Protein AF-A0AB34HP71-F1 (afdb_monomer_lite)

Organism: Eschrichtius robustus (NCBI:txid9764)

Foldseek 3Di:
DFKWKAEQPDDLVDCPLIDTDDFPFKWDCPPVDIDTDDDDDPPDDIDTPPCPVRYPDDIDIDPDSPDDRDDDDFDKDFDADFDPAWDPDWFWDADPVRPDIDTDGDDGQFPPVQVCLLVVVAFPPDDLVVNLVCCCVPRVDDSVWSNQWQADAAPGSGRDTDTDPDDDDDCVVVCSVVCCCRNVVNVVRRGQIHGDDDDPDDPDPDDDDDDDDDPDDLQDPDDPNVVSRQVRCVVVVHDRHDDDSVVRGDDD

Sequence (252 aa):
MITTIRAPNFTPQRKENLYLKPIQRIILTMGRYVERNEDMPWRNIMGLLGIDQFPVNTGTITTSEYAHNMQKYDPVVLCRETLSEDLNVLCLSGSPKKHNGLYITVWPFPDGLAKDTEQDEVYTCQELKQQTCYLAEEHKWDAAEPRKKRCFGPHGTCPQVLTDTTKAVQYLNEIKNGMRSFQGTTKQEASVRSPAQADSRAFRRCVFDQWQILLRDPFGRTGNPSQVGAETDEQRGLAEGIPVPADLLDKL

Radius of gyration: 27.89 Å; chains: 1; bounding box: 59×43×76 Å

pLDDT: mean 71.22, std 11.16, range [33.91, 88.56]

Secondary structure (DSSP, 8-state):
-EEEEE-TT--TT--TTEEEEE--EEEEEETTEEEEES---TT---EEES-TTS-SS--EEES-TT-PPPPPPPPEEEE-----S-EEEEEEEE-TTSS-EEEEEE-PPPTTHHHHHHTTSS-TTS-HHHHHHHHHHTS---TTSGGGEEEEETTTTEEEEEE---SS-TTTTTTTTGGGHHHHHHHHHT-EEEE----SS-------------SS-TTSSSSHHHHHHHHHHHHHTPPSSPPPHHHHSPP-

InterPro domains:
  IPR009000 Translation protein, beta-barrel domain superfamily [SSF50447] (5-70)
  IPR014721 Small ribosomal subunit protein uS5 domain 2-type fold, subgroup [G3DSA:3.30.230.10] (85-189)
  IPR020568 Ribosomal protein uS5 domain 2-type superfamily [SSF54211] (77-180)

Structure (mmCIF, N/CA/C/O backbone):
data_AF-A0AB34HP71-F1
#
_entry.id   AF-A0AB34HP71-F1
#
loop_
_atom_site.group_PDB
_atom_site.id
_atom_site.type_symbol
_atom_site.label_atom_id
_atom_site.label_alt_id
_atom_site.label_comp_id
_atom_site.label_asym_id
_atom_site.label_entity_id
_atom_site.label_seq_id
_atom_site.pdbx_PDB_ins_code
_atom_site.Cartn_x
_atom_site.Cartn_y
_atom_site.Cartn_z
_atom_site.occupancy
_atom_site.B_iso_or_equiv
_atom_site.auth_seq_id
_atom_site.auth_comp_id
_atom_site.auth_asym_id
_atom_site.auth_atom_id
_atom_site.pdbx_PDB_model_num
ATOM 1 N N . MET A 1 1 ? -16.317 14.006 42.142 1.00 53.62 1 MET A N 1
ATOM 2 C CA . MET A 1 1 ? -15.841 14.606 40.876 1.00 53.62 1 MET A CA 1
ATOM 3 C C . MET A 1 1 ? -17.039 14.848 39.973 1.00 53.62 1 MET A C 1
ATOM 5 O O . MET A 1 1 ? -17.877 13.959 39.867 1.00 53.62 1 MET A O 1
ATOM 9 N N . ILE A 1 2 ? -17.168 16.045 39.393 1.00 61.69 2 ILE A N 1
ATOM 10 C CA . ILE A 1 2 ? -18.161 16.295 38.339 1.00 61.69 2 ILE A CA 1
ATOM 11 C C . ILE A 1 2 ? -17.548 15.756 37.054 1.00 61.69 2 ILE A C 1
ATOM 13 O O . ILE A 1 2 ? -16.449 16.170 36.688 1.00 61.69 2 ILE A O 1
ATOM 17 N N . THR A 1 3 ? -18.229 14.817 36.409 1.00 69.44 3 THR A N 1
ATOM 18 C CA . THR A 1 3 ? -17.706 14.174 35.210 1.00 69.44 3 THR A CA 1
ATOM 19 C C . THR A 1 3 ? -18.570 14.537 34.014 1.00 69.44 3 THR A C 1
ATOM 21 O O . THR A 1 3 ? -19.796 14.631 34.114 1.00 69.44 3 THR A O 1
ATOM 24 N N . THR A 1 4 ? -17.917 14.780 32.882 1.00 72.38 4 THR A N 1
ATOM 25 C CA . THR A 1 4 ? -18.584 15.134 31.635 1.00 72.38 4 THR A CA 1
ATOM 26 C C . THR A 1 4 ? -18.833 13.863 30.835 1.00 72.38 4 THR A C 1
ATOM 28 O O . THR A 1 4 ? -17.888 13.160 30.480 1.00 72.38 4 THR A O 1
ATOM 31 N N . ILE A 1 5 ? -20.101 13.562 30.555 1.00 75.00 5 ILE A N 1
ATOM 32 C CA . ILE A 1 5 ? -20.520 12.427 29.729 1.00 75.00 5 ILE A CA 1
ATOM 33 C C . ILE A 1 5 ? -20.862 12.969 28.340 1.00 75.00 5 ILE A C 1
ATOM 35 O O . ILE A 1 5 ? -21.748 13.817 28.201 1.00 75.00 5 ILE A O 1
ATOM 39 N N . ARG A 1 6 ? -20.147 12.496 27.316 1.00 73.19 6 ARG A N 1
ATOM 40 C CA . ARG A 1 6 ? -20.351 12.881 25.913 1.00 73.19 6 ARG A CA 1
ATOM 41 C C . ARG A 1 6 ? -20.971 11.710 25.157 1.00 73.19 6 ARG A C 1
ATOM 43 O O . ARG A 1 6 ? -20.372 10.632 25.105 1.00 73.19 6 ARG A O 1
ATOM 50 N N . ALA A 1 7 ? -22.149 11.913 24.567 1.00 68.81 7 ALA A N 1
ATOM 51 C CA . ALA A 1 7 ? -22.764 10.892 23.714 1.00 68.81 7 ALA A CA 1
ATOM 52 C C . ALA A 1 7 ? -22.025 10.777 22.357 1.00 68.81 7 ALA A C 1
ATOM 54 O O . ALA A 1 7 ? -21.255 11.676 22.003 1.00 68.81 7 ALA A O 1
ATOM 55 N N . PRO A 1 8 ? -22.247 9.704 21.572 1.00 64.50 8 PRO A N 1
ATOM 56 C CA . PRO A 1 8 ? -21.468 9.397 20.365 1.00 64.50 8 PRO A CA 1
ATOM 57 C C . PRO A 1 8 ? -21.432 10.523 19.323 1.00 64.50 8 PRO A C 1
ATOM 59 O O . PRO A 1 8 ? -20.396 10.750 18.708 1.00 64.50 8 PRO A O 1
ATOM 62 N N . ASN A 1 9 ? -22.524 11.281 19.194 1.00 68.44 9 ASN A N 1
ATOM 63 C CA . ASN A 1 9 ? -22.682 12.344 18.195 1.00 68.44 9 ASN A CA 1
ATOM 64 C C . ASN A 1 9 ? -22.315 13.743 18.729 1.00 68.44 9 ASN A C 1
ATOM 66 O O . ASN A 1 9 ? -22.775 14.751 18.197 1.00 68.44 9 ASN A O 1
ATOM 70 N N . PHE A 1 10 ? -21.540 13.836 19.814 1.00 67.81 10 PHE A N 1
ATOM 71 C CA . PHE A 1 10 ? -21.119 15.123 20.364 1.00 67.81 10 PHE A CA 1
ATOM 72 C C . PHE A 1 10 ? -20.160 15.851 19.408 1.00 67.81 10 PHE A C 1
ATOM 74 O O . PHE A 1 10 ? -19.017 15.435 19.215 1.00 67.81 10 PHE A O 1
ATOM 81 N N . THR A 1 11 ? -20.610 16.976 18.853 1.00 67.12 11 THR A N 1
ATOM 82 C CA . THR A 1 11 ? -19.758 17.933 18.136 1.00 67.12 11 THR A CA 1
ATOM 83 C C . THR A 1 11 ? -19.356 19.074 19.070 1.00 67.12 11 THR A C 1
ATOM 85 O O . THR A 1 11 ? -20.245 19.665 19.680 1.00 67.12 11 THR A O 1
ATOM 88 N N . PRO A 1 12 ? -18.073 19.475 19.142 1.00 64.94 12 PRO A N 1
ATOM 89 C CA . PRO A 1 12 ? -17.592 20.468 20.113 1.00 64.94 12 PRO A CA 1
ATOM 90 C C . PRO A 1 12 ? -18.237 21.856 19.991 1.00 64.94 12 PRO A C 1
ATOM 92 O O . PRO A 1 12 ? -18.200 22.635 20.937 1.00 64.94 12 PRO A O 1
ATOM 95 N N . GLN A 1 13 ? -18.849 22.163 18.847 1.00 64.75 13 GLN A N 1
ATOM 96 C CA . GLN A 1 13 ? -19.535 23.431 18.599 1.00 64.75 13 GLN A CA 1
ATOM 97 C C . GLN A 1 13 ? -20.963 23.473 19.169 1.00 64.75 13 GLN A C 1
ATOM 99 O O . GLN A 1 13 ? -21.509 24.556 19.365 1.00 64.75 13 GLN A O 1
ATOM 104 N N . ARG A 1 14 ? -21.580 22.315 19.455 1.00 66.06 14 ARG A N 1
ATOM 105 C CA . ARG A 1 14 ? -22.952 22.217 19.974 1.00 66.06 14 ARG A CA 1
ATOM 106 C C . ARG A 1 14 ? -22.941 21.610 21.375 1.00 66.06 14 ARG A C 1
ATOM 108 O O . ARG A 1 14 ? -22.326 20.579 21.608 1.00 66.06 14 ARG A O 1
ATOM 115 N N . LYS A 1 15 ? -23.674 22.224 22.311 1.00 66.69 15 LYS A N 1
ATOM 116 C CA . LYS A 1 15 ? -23.881 21.685 23.675 1.00 66.69 15 LYS A CA 1
ATOM 117 C C . LYS A 1 15 ? -24.896 20.533 23.723 1.00 66.69 15 LYS A C 1
ATOM 119 O O . LYS A 1 15 ? -25.189 20.009 24.794 1.00 66.69 15 LYS A O 1
ATOM 124 N N . GLU A 1 16 ? -25.448 20.158 22.576 1.00 65.75 16 GLU A N 1
ATOM 125 C CA . GLU A 1 16 ? -26.310 18.990 22.423 1.00 65.75 16 GLU A CA 1
ATOM 126 C C . GLU A 1 16 ? -25.515 17.725 22.787 1.00 65.75 16 GLU A C 1
ATOM 128 O O . GLU A 1 16 ? -24.345 17.596 22.427 1.00 65.75 16 GLU A O 1
ATOM 133 N N . ASN A 1 17 ? -26.135 16.788 23.510 1.00 68.38 17 ASN A N 1
ATOM 134 C CA . ASN A 1 17 ? -25.520 15.519 23.934 1.00 68.38 17 ASN A CA 1
ATOM 135 C C . ASN A 1 17 ? -24.349 15.625 24.939 1.00 68.38 17 ASN A C 1
ATOM 137 O O . ASN A 1 17 ? -23.550 14.689 25.063 1.00 68.38 17 ASN A O 1
ATOM 141 N N . LEU A 1 18 ? -24.258 16.745 25.666 1.00 74.75 18 LEU A N 1
ATOM 142 C CA . LEU A 1 18 ? -23.332 16.954 26.781 1.00 74.75 18 LEU A CA 1
ATOM 143 C C . LEU A 1 18 ? -24.073 16.841 28.120 1.00 74.75 18 LEU A C 1
ATOM 145 O O . LEU A 1 18 ? -24.945 17.658 28.415 1.00 74.75 18 LEU A O 1
ATOM 149 N N . TYR A 1 19 ? -23.692 15.880 28.963 1.00 76.50 19 TYR A N 1
ATOM 150 C CA . TYR A 1 19 ? -24.293 15.710 30.288 1.00 76.50 19 TYR A CA 1
ATOM 151 C C . TYR A 1 19 ? -23.257 15.909 31.393 1.00 76.50 19 TYR A C 1
ATOM 153 O O . TYR A 1 19 ? -22.262 15.190 31.478 1.00 76.50 19 TYR A O 1
ATOM 161 N N . LEU A 1 20 ? -23.513 16.885 32.265 1.00 77.88 20 LEU A N 1
ATOM 162 C CA . LEU A 1 20 ? -22.716 17.145 33.462 1.00 77.88 20 LEU A CA 1
ATOM 163 C C . LEU A 1 20 ? -23.407 16.506 34.661 1.00 77.88 20 LEU A C 1
ATOM 165 O O . LEU A 1 20 ? -24.430 17.009 35.138 1.00 77.88 20 LEU A O 1
ATOM 169 N N . LYS A 1 21 ? -22.872 15.378 35.135 1.00 79.38 21 LYS A N 1
ATOM 170 C CA . LYS A 1 21 ? -23.416 14.669 36.297 1.00 79.38 21 LYS A CA 1
ATOM 171 C C . LYS A 1 21 ? -22.305 14.066 37.159 1.00 79.38 21 LYS A C 1
ATOM 173 O O . LYS A 1 21 ? -21.306 13.580 36.628 1.00 79.38 21 LYS A O 1
ATOM 178 N N . PRO A 1 22 ? -22.460 14.085 38.494 1.00 80.44 22 PRO A N 1
ATOM 179 C CA . PRO A 1 22 ? -21.591 13.317 39.370 1.00 80.44 22 PRO A CA 1
ATOM 180 C C . PRO A 1 22 ? -21.921 11.823 39.254 1.00 80.44 22 PRO A C 1
ATOM 182 O O . PRO A 1 22 ? -23.088 11.435 39.183 1.00 80.44 22 PRO A O 1
ATOM 185 N N . ILE A 1 23 ? -20.886 10.986 39.263 1.00 81.44 23 ILE A N 1
ATOM 186 C CA . ILE A 1 23 ? -21.031 9.528 39.349 1.00 81.44 23 ILE A CA 1
ATOM 187 C C . ILE A 1 23 ? -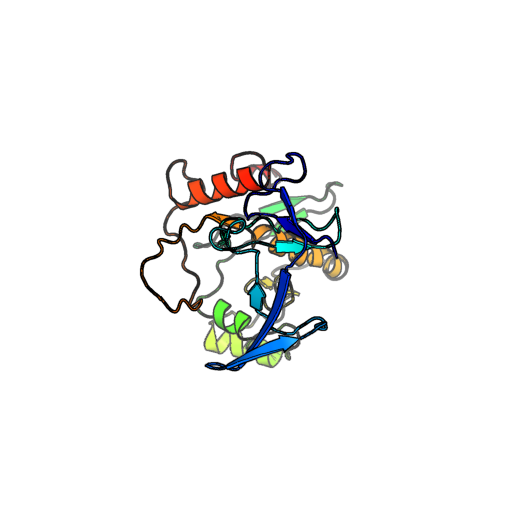21.471 9.173 40.771 1.00 81.44 23 ILE A C 1
ATOM 189 O O . ILE A 1 23 ? -20.903 9.685 41.735 1.00 81.44 23 ILE A O 1
ATOM 193 N N . GLN A 1 24 ? -22.471 8.296 40.909 1.00 83.50 24 GLN A N 1
ATOM 194 C CA . GLN A 1 24 ? -22.979 7.910 42.227 1.00 83.50 24 GLN A CA 1
ATOM 195 C C . GLN A 1 24 ? -22.030 6.942 42.936 1.00 83.50 24 GLN A C 1
ATOM 197 O O . GLN A 1 24 ? -21.690 7.159 44.097 1.00 83.50 24 GLN A O 1
ATOM 202 N N . ARG A 1 25 ? -21.632 5.855 42.258 1.00 83.06 25 ARG A N 1
ATOM 203 C CA . ARG A 1 25 ? -20.731 4.819 42.791 1.00 83.06 25 ARG A CA 1
ATOM 204 C C . ARG A 1 25 ? -19.920 4.164 41.678 1.00 83.06 25 ARG A C 1
ATOM 206 O O . ARG A 1 25 ? -20.433 3.967 40.576 1.00 83.06 25 ARG A O 1
ATOM 213 N N . ILE A 1 26 ? -18.691 3.780 42.006 1.00 84.88 26 ILE A N 1
ATOM 214 C CA . ILE A 1 26 ? -17.815 2.963 41.166 1.00 84.88 26 ILE A CA 1
ATOM 215 C C . ILE A 1 26 ? -17.891 1.522 41.685 1.00 84.88 26 ILE A C 1
ATOM 217 O O . ILE A 1 26 ? -17.850 1.289 42.896 1.00 84.88 26 ILE A O 1
ATOM 221 N N . ILE A 1 27 ? -18.065 0.558 40.780 1.00 88.56 27 ILE A N 1
ATOM 222 C CA . ILE A 1 27 ? -18.227 -0.855 41.129 1.00 88.56 27 ILE A CA 1
ATOM 223 C C . ILE A 1 27 ? -17.248 -1.747 40.367 1.00 88.56 27 ILE A C 1
ATOM 225 O O . ILE A 1 27 ? -17.091 -1.622 39.152 1.00 88.56 27 ILE A O 1
ATOM 229 N N . LEU A 1 28 ? -16.613 -2.676 41.080 1.00 87.06 28 LEU A N 1
ATOM 230 C CA . LEU A 1 28 ? -15.786 -3.724 40.489 1.00 87.06 28 LEU A CA 1
ATOM 231 C C . LEU A 1 28 ? -16.672 -4.942 40.248 1.00 87.06 28 LEU A C 1
ATOM 233 O O . LEU A 1 28 ? -17.303 -5.460 41.173 1.00 87.06 28 LEU A O 1
ATOM 237 N N . THR A 1 29 ? -16.757 -5.377 38.994 1.00 84.44 29 THR A N 1
ATOM 238 C CA . THR A 1 29 ? -17.602 -6.512 38.611 1.00 84.44 29 THR A CA 1
ATOM 239 C C . THR A 1 29 ? -16.770 -7.791 38.623 1.00 84.44 29 THR A C 1
ATOM 241 O O . THR A 1 29 ? -16.061 -8.096 37.668 1.00 84.44 29 THR A O 1
ATOM 244 N N . MET A 1 30 ? -16.869 -8.558 39.709 1.00 84.06 30 MET A N 1
ATOM 245 C CA . MET A 1 30 ? -16.216 -9.862 39.872 1.00 84.06 30 MET A CA 1
ATOM 246 C C . MET A 1 30 ? -17.194 -10.973 39.464 1.00 84.06 30 MET A C 1
ATOM 248 O O . MET A 1 30 ? -17.628 -11.804 40.268 1.00 84.06 30 MET A O 1
ATOM 252 N N . GLY A 1 31 ? -17.619 -10.943 38.198 1.00 84.00 31 GLY A N 1
ATOM 253 C CA . GLY A 1 31 ? -18.608 -11.871 37.647 1.00 84.00 31 GLY A CA 1
ATOM 254 C C . GLY A 1 31 ? -19.983 -11.724 38.307 1.00 84.00 31 GLY A C 1
ATOM 255 O O . GLY A 1 31 ? -20.731 -10.808 37.982 1.00 84.00 31 GLY A O 1
ATOM 256 N N . ARG A 1 32 ? -20.331 -12.643 39.220 1.00 83.38 32 ARG A N 1
ATOM 257 C CA . ARG A 1 32 ? -21.617 -12.626 39.950 1.00 83.38 32 ARG A CA 1
ATOM 258 C C . ARG A 1 32 ? -21.629 -11.671 41.145 1.00 83.38 32 ARG A C 1
ATOM 260 O O . ARG A 1 32 ? -22.707 -11.321 41.617 1.00 83.38 32 ARG A O 1
ATOM 267 N N . TYR A 1 33 ? -20.458 -11.274 41.641 1.00 82.12 33 TYR A N 1
ATOM 268 C CA . TYR A 1 33 ? -20.328 -10.394 42.798 1.00 82.12 33 TYR A CA 1
ATOM 269 C C . TYR A 1 33 ? -19.961 -8.979 42.360 1.00 82.12 33 TYR A C 1
ATOM 271 O O . TYR A 1 33 ? -19.186 -8.780 41.423 1.00 82.12 33 TYR A O 1
ATOM 279 N N . VAL A 1 34 ? -20.530 -7.995 43.054 1.00 84.62 34 VAL A N 1
ATOM 280 C CA . VAL A 1 34 ? -20.280 -6.575 42.808 1.00 84.62 34 VAL A CA 1
ATOM 281 C C . VAL A 1 34 ? -19.708 -5.968 44.078 1.00 84.62 34 VAL A C 1
ATOM 283 O O . VAL A 1 34 ? -20.383 -5.932 45.107 1.00 84.62 34 VAL A O 1
ATOM 286 N N . GLU A 1 35 ? -18.474 -5.486 43.996 1.00 86.31 35 GLU A N 1
ATOM 287 C CA . GLU A 1 35 ? -17.793 -4.807 45.096 1.00 86.31 35 GLU A CA 1
ATOM 288 C C . GLU A 1 35 ? -17.788 -3.296 44.853 1.00 86.31 35 GLU A C 1
ATOM 290 O O . GLU A 1 35 ? -17.687 -2.834 43.714 1.00 86.31 35 GLU A O 1
ATOM 295 N N . ARG A 1 36 ? -17.948 -2.506 45.919 1.00 83.88 36 ARG A N 1
ATOM 296 C CA . ARG A 1 36 ? -17.886 -1.042 45.838 1.00 83.88 36 ARG A CA 1
ATOM 297 C C . ARG A 1 36 ? -16.460 -0.611 46.122 1.00 83.88 36 ARG A C 1
ATOM 299 O O . ARG A 1 36 ? -15.925 -1.001 47.151 1.00 83.88 36 ARG A O 1
ATOM 306 N N . ASN A 1 37 ? -15.901 0.216 45.248 1.00 82.94 37 ASN A N 1
ATOM 307 C CA . ASN A 1 37 ? -14.588 0.807 45.465 1.00 82.94 37 ASN A CA 1
ATOM 308 C C . ASN A 1 37 ? -14.678 2.341 45.479 1.00 82.94 37 ASN A C 1
ATOM 310 O O . ASN A 1 37 ? -15.589 2.908 44.866 1.00 82.94 37 ASN A O 1
ATOM 314 N N . GLU A 1 38 ? -13.765 3.000 46.193 1.00 81.06 38 GLU A N 1
ATOM 315 C CA . GLU A 1 38 ? -13.729 4.466 46.306 1.00 81.06 38 GLU A CA 1
ATOM 316 C C . GLU A 1 38 ? -13.090 5.112 45.071 1.00 81.06 38 GLU A C 1
ATOM 318 O O . GLU A 1 38 ? -13.641 6.064 44.510 1.00 81.06 38 GLU A O 1
ATOM 323 N N . ASP A 1 39 ? -11.978 4.557 44.593 1.00 82.06 39 ASP A N 1
ATOM 324 C CA . ASP A 1 39 ? -11.214 5.063 43.461 1.00 82.06 39 ASP A CA 1
ATOM 325 C C . ASP A 1 39 ? -10.625 3.932 42.610 1.00 82.06 39 ASP A C 1
ATOM 327 O O . ASP A 1 39 ? -10.441 2.800 43.050 1.00 82.06 39 ASP A O 1
ATOM 331 N N . MET A 1 40 ? -10.372 4.227 41.334 1.00 79.12 40 MET A N 1
ATOM 332 C CA . MET A 1 40 ? -9.812 3.258 40.396 1.00 79.12 40 MET A CA 1
ATOM 333 C C . MET A 1 40 ? -8.740 3.902 39.530 1.00 79.12 40 MET A C 1
ATOM 335 O O . MET A 1 40 ? -9.020 4.906 38.867 1.00 79.12 40 MET A O 1
ATOM 339 N N . PRO A 1 41 ? -7.531 3.319 39.473 1.00 84.38 41 PRO A N 1
ATOM 340 C CA . PRO A 1 41 ? -6.499 3.796 38.574 1.00 84.38 41 PRO A CA 1
ATOM 341 C C . PRO A 1 41 ? -6.846 3.477 37.115 1.00 84.38 41 PRO A C 1
ATOM 343 O O . PRO A 1 41 ? -7.672 2.615 36.799 1.00 84.38 41 PRO A O 1
ATOM 346 N N . TRP A 1 42 ? -6.177 4.193 36.212 1.00 76.31 42 TRP A N 1
ATOM 347 C CA . TRP A 1 42 ? -6.293 4.006 34.768 1.00 76.31 42 TRP A CA 1
ATOM 348 C C . TRP A 1 42 ? -5.971 2.557 34.355 1.00 76.31 42 TRP A C 1
ATOM 350 O O . TRP A 1 42 ? -5.227 1.858 35.040 1.00 76.31 42 TRP A O 1
ATOM 360 N N . ARG A 1 43 ? -6.508 2.129 33.199 1.00 81.12 43 ARG A N 1
ATOM 361 C CA . ARG A 1 43 ? -6.332 0.791 32.580 1.00 81.12 43 ARG A CA 1
ATOM 362 C C . ARG A 1 43 ? -7.137 -0.365 33.196 1.00 81.12 43 ARG A C 1
ATOM 364 O O . ARG A 1 43 ? -7.041 -1.478 32.692 1.00 81.12 43 ARG A O 1
ATOM 371 N N . ASN A 1 44 ? -7.972 -0.116 34.200 1.00 83.00 44 ASN A N 1
ATOM 372 C CA . ASN A 1 44 ? -8.862 -1.136 34.761 1.00 83.00 44 ASN A CA 1
ATOM 373 C C . ASN A 1 44 ? -10.286 -1.043 34.187 1.00 83.00 44 ASN A C 1
ATOM 375 O O . ASN A 1 44 ? -10.773 0.045 33.879 1.00 83.00 44 ASN A O 1
ATOM 379 N N . ILE A 1 45 ? -10.956 -2.193 34.053 1.00 83.88 45 ILE A N 1
ATOM 380 C CA . ILE A 1 45 ? -12.362 -2.282 33.626 1.00 83.88 45 ILE A CA 1
ATOM 381 C C . ILE A 1 45 ? -13.249 -2.143 34.861 1.00 83.88 45 ILE A C 1
ATOM 383 O O . ILE A 1 45 ? -13.078 -2.888 35.821 1.00 83.88 45 ILE A O 1
ATOM 387 N N . MET A 1 46 ? -14.201 -1.209 34.820 1.00 85.62 46 MET A N 1
ATOM 388 C CA . MET A 1 46 ? -15.078 -0.885 35.946 1.00 85.62 46 MET A CA 1
ATOM 389 C C . MET A 1 46 ? -16.510 -0.645 35.493 1.00 85.62 46 MET A C 1
ATOM 391 O O . MET A 1 46 ? -16.745 -0.142 34.395 1.00 85.62 46 MET A O 1
ATOM 395 N N . GLY A 1 47 ? -17.460 -0.946 36.374 1.00 86.19 47 GLY A N 1
ATOM 396 C CA . GLY A 1 47 ? -18.838 -0.501 36.232 1.00 86.19 47 GLY A CA 1
ATOM 397 C C . GLY A 1 47 ? -19.055 0.835 36.941 1.00 86.19 47 GLY A C 1
ATOM 398 O O . GLY A 1 47 ? -18.454 1.123 37.979 1.00 86.19 47 GLY A O 1
ATOM 399 N N . LEU A 1 48 ? -19.945 1.654 36.391 1.00 85.88 48 LEU A N 1
ATOM 400 C CA . LEU A 1 48 ? -20.345 2.933 36.969 1.00 85.88 48 LEU A CA 1
ATOM 401 C C . LEU A 1 48 ? -21.854 2.917 37.197 1.00 85.88 48 LEU A C 1
ATOM 403 O O . LEU A 1 48 ? -22.620 2.610 36.287 1.00 85.88 48 LEU A O 1
ATOM 407 N N . LEU A 1 49 ? -22.284 3.259 38.410 1.00 84.31 49 LEU A N 1
ATOM 408 C CA . LEU A 1 49 ? -23.699 3.343 38.761 1.00 84.31 49 LEU A CA 1
ATOM 409 C C . LEU A 1 49 ? -24.198 4.791 38.636 1.00 84.31 49 LEU A C 1
ATOM 411 O O . LEU A 1 49 ? -23.507 5.735 39.032 1.00 84.31 49 LEU A O 1
ATOM 415 N N . GLY A 1 50 ? -25.424 4.962 38.137 1.00 78.88 50 GLY A N 1
ATOM 416 C CA . GLY A 1 50 ? -26.083 6.269 38.033 1.00 78.88 50 GLY A CA 1
ATOM 417 C C . GLY A 1 50 ? -25.853 7.002 36.709 1.00 78.88 50 GLY A C 1
ATOM 418 O O . GLY A 1 50 ? -26.175 8.183 36.614 1.00 78.88 50 GLY A O 1
ATOM 419 N N . ILE A 1 51 ? -25.318 6.310 35.695 1.00 78.38 51 ILE A N 1
ATOM 420 C CA . ILE A 1 51 ? -25.130 6.851 34.340 1.00 78.38 51 ILE A CA 1
ATOM 421 C C . ILE A 1 51 ? -26.077 6.245 33.294 1.00 78.38 51 ILE A C 1
ATOM 423 O O . ILE A 1 51 ? -26.015 6.651 32.147 1.00 78.38 51 ILE A O 1
ATOM 427 N N . ASP A 1 52 ? -26.977 5.339 33.681 1.00 73.50 52 ASP A N 1
ATOM 428 C CA . ASP A 1 52 ? -27.808 4.506 32.786 1.00 73.50 52 ASP A CA 1
ATOM 429 C C . ASP A 1 52 ? -28.745 5.300 31.849 1.00 73.50 52 ASP A C 1
ATOM 431 O O . ASP A 1 52 ? -29.147 4.836 30.791 1.00 73.50 52 ASP A O 1
ATOM 435 N N . GLN A 1 53 ? -29.074 6.543 32.208 1.00 70.06 53 GLN A N 1
ATOM 436 C CA . GLN A 1 53 ? -29.998 7.383 31.437 1.00 70.06 53 GLN A CA 1
ATOM 437 C C . GLN A 1 53 ? -29.333 8.171 30.295 1.00 70.06 53 GLN A C 1
ATOM 439 O O . GLN A 1 53 ? -30.046 8.769 29.491 1.00 70.06 53 GLN A O 1
ATOM 444 N N . PHE A 1 54 ? -27.997 8.245 30.240 1.00 67.62 54 PHE A N 1
ATOM 445 C CA . PHE A 1 54 ? -27.294 9.233 29.402 1.00 67.62 54 PHE A CA 1
ATOM 446 C C . PHE A 1 54 ? -26.597 8.648 28.155 1.00 67.62 54 PHE A C 1
ATOM 448 O O . PHE A 1 54 ? -26.703 9.263 27.093 1.00 67.62 54 PHE A O 1
ATOM 455 N N . PRO A 1 55 ? -25.905 7.490 28.204 1.00 66.12 55 PRO A N 1
ATOM 456 C CA . PRO A 1 55 ? -25.436 6.790 27.017 1.00 66.12 55 PRO A CA 1
ATOM 457 C C . PRO A 1 55 ? -26.414 5.673 26.628 1.00 66.12 55 PRO A C 1
ATOM 459 O O . PRO A 1 55 ? -26.585 4.705 27.356 1.00 66.12 55 PRO A O 1
ATOM 462 N N . VAL A 1 56 ? -27.002 5.768 25.433 1.00 62.00 56 VAL A N 1
ATOM 463 C CA . VAL A 1 56 ? -27.923 4.736 24.915 1.00 62.00 56 VAL A CA 1
ATOM 464 C C . VAL A 1 56 ? -27.197 3.420 24.601 1.00 62.00 56 VAL A C 1
ATOM 466 O O . VAL A 1 56 ? -27.824 2.374 24.651 1.00 62.00 56 VAL A O 1
ATOM 469 N N . ASN A 1 57 ? -25.890 3.456 24.288 1.00 67.75 57 ASN A N 1
ATOM 470 C CA . ASN A 1 57 ? -25.071 2.258 24.018 1.00 67.75 57 ASN A CA 1
ATOM 471 C C . ASN A 1 57 ? -23.563 2.483 24.230 1.00 67.75 57 ASN A C 1
ATOM 473 O O . ASN A 1 57 ? -22.867 1.643 24.787 1.00 67.75 57 ASN A O 1
ATOM 477 N N . THR A 1 58 ? -23.031 3.613 23.759 1.00 71.19 58 THR A N 1
ATOM 478 C CA . THR A 1 58 ? -21.612 3.980 23.899 1.00 71.19 58 THR A CA 1
ATOM 479 C C . THR A 1 58 ? -21.497 5.452 24.272 1.00 71.19 58 THR A C 1
ATOM 481 O O . THR A 1 58 ? -22.355 6.257 23.918 1.00 71.19 58 THR A O 1
ATOM 484 N N . GLY A 1 59 ? -20.458 5.813 25.018 1.00 74.06 59 GLY A N 1
ATOM 485 C CA . GLY A 1 59 ? -20.218 7.187 25.441 1.00 74.06 59 GLY A CA 1
ATOM 486 C C . GLY A 1 59 ? -18.830 7.334 26.043 1.00 74.06 59 GLY A C 1
ATOM 487 O O . GLY A 1 59 ? -18.272 6.371 26.569 1.00 74.06 59 GLY A O 1
ATOM 488 N N . THR A 1 60 ? -18.275 8.538 25.954 1.00 77.88 60 THR A N 1
ATOM 489 C CA . THR A 1 60 ? -16.958 8.853 26.515 1.00 77.88 60 THR A CA 1
ATOM 490 C C . THR A 1 60 ? -17.145 9.683 27.775 1.00 77.88 60 THR A C 1
ATOM 492 O O . THR A 1 60 ? -17.921 10.642 27.793 1.00 77.88 60 THR A O 1
ATOM 495 N N . ILE A 1 61 ? -16.428 9.318 28.834 1.00 82.38 61 ILE A N 1
ATOM 496 C CA . ILE A 1 61 ? -16.456 9.997 30.126 1.00 82.38 61 ILE A CA 1
ATOM 497 C C . ILE A 1 61 ? -15.125 10.724 30.289 1.00 82.38 61 ILE A C 1
ATOM 499 O O . ILE A 1 61 ? -14.071 10.090 30.288 1.00 82.38 61 ILE A O 1
ATOM 503 N N . THR A 1 62 ? -15.156 12.050 30.406 1.00 79.44 62 THR A N 1
ATOM 504 C CA . THR A 1 62 ? -13.940 12.862 30.525 1.00 79.44 62 THR A CA 1
ATOM 505 C C . THR A 1 62 ? -14.077 13.914 31.617 1.00 79.44 62 THR A C 1
ATOM 507 O O . THR A 1 62 ? -15.162 14.409 31.924 1.00 79.44 62 THR A O 1
ATOM 510 N N . THR A 1 63 ? -12.948 14.266 32.223 1.00 80.25 63 THR A N 1
ATOM 511 C CA . THR A 1 63 ? -12.824 15.417 33.129 1.00 80.25 63 THR A CA 1
ATOM 512 C C . THR A 1 63 ? -12.304 16.661 32.406 1.00 80.25 63 THR A C 1
ATOM 514 O O . THR A 1 63 ? -12.486 17.767 32.898 1.00 80.25 63 THR A O 1
ATOM 517 N N . SER A 1 64 ? -11.689 16.494 31.228 1.00 75.31 64 SER A N 1
ATOM 518 C CA . SER A 1 64 ? -11.179 17.590 30.397 1.00 75.31 64 SER A CA 1
ATOM 519 C C . SER A 1 64 ? -12.228 18.095 29.403 1.00 75.31 64 SER A C 1
ATOM 521 O O . SER A 1 64 ? -12.911 17.307 28.737 1.00 75.31 64 SER A O 1
ATOM 523 N N . GLU A 1 65 ? -12.306 19.420 29.269 1.00 68.81 65 GLU A N 1
ATOM 524 C CA . GLU A 1 65 ? -13.173 20.125 28.319 1.00 68.81 65 GLU A CA 1
ATOM 525 C C . GLU A 1 65 ? -12.695 19.967 26.862 1.00 68.81 65 GLU A C 1
ATOM 527 O O . GLU A 1 65 ? -13.516 19.922 25.943 1.00 68.81 65 GLU A O 1
ATOM 532 N N . TYR A 1 66 ? -11.395 19.735 26.654 1.00 70.69 66 TYR A N 1
ATOM 533 C CA . TYR A 1 66 ? -10.761 19.602 25.333 1.00 70.69 66 TYR A CA 1
ATOM 534 C C . TYR A 1 66 ? -10.726 18.163 24.787 1.00 70.69 66 TYR A C 1
ATOM 536 O O . TYR A 1 66 ? -10.223 17.917 23.697 1.00 70.69 66 TYR A O 1
ATOM 544 N N . ALA A 1 67 ? -11.221 17.174 25.535 1.00 66.19 67 ALA A N 1
ATOM 545 C CA . ALA A 1 67 ? -11.147 15.772 25.122 1.00 66.19 67 ALA A CA 1
ATOM 546 C C . ALA A 1 67 ? -12.286 15.406 24.151 1.00 66.19 67 ALA A C 1
ATOM 548 O O . ALA A 1 67 ? -13.419 15.181 24.570 1.00 66.19 67 ALA A O 1
ATOM 549 N N . HIS A 1 68 ? -12.018 15.365 22.848 1.00 66.94 68 HIS A N 1
ATOM 550 C CA . HIS A 1 68 ? -13.042 15.147 21.819 1.00 66.94 68 HIS A CA 1
ATOM 551 C C . HIS A 1 68 ? -13.263 13.664 21.491 1.00 66.94 68 HIS A C 1
ATOM 553 O O . HIS A 1 68 ? -12.349 12.847 21.592 1.00 66.94 68 HIS A O 1
ATOM 559 N N . ASN A 1 69 ? -14.486 13.319 21.077 1.00 66.94 69 ASN A N 1
ATOM 560 C CA . ASN A 1 69 ? -14.772 11.989 20.549 1.00 66.94 69 ASN A CA 1
ATOM 561 C C . ASN A 1 69 ? -14.052 11.819 19.207 1.00 66.94 69 ASN A C 1
ATOM 563 O O . ASN A 1 69 ? -14.103 12.710 18.359 1.00 66.94 69 ASN A O 1
ATOM 567 N N . MET A 1 70 ? -13.407 10.670 19.007 1.00 65.50 70 MET A N 1
ATOM 568 C CA . MET A 1 70 ? -12.873 10.314 17.696 1.00 65.50 70 MET A CA 1
ATOM 569 C C . MET A 1 70 ? -14.039 10.122 16.728 1.00 65.50 70 MET A C 1
ATOM 571 O O . MET A 1 70 ? -14.904 9.272 16.954 1.00 65.50 70 MET A O 1
ATOM 575 N N . GLN A 1 71 ? -14.065 10.917 15.660 1.00 60.69 71 GLN A N 1
ATOM 576 C CA . GLN A 1 71 ? -14.986 10.692 14.554 1.00 60.69 71 GLN A CA 1
ATOM 577 C C . GLN A 1 71 ? -14.585 9.399 13.850 1.00 60.69 71 GLN A C 1
ATOM 579 O O . GLN A 1 71 ? -13.437 9.230 13.439 1.00 60.69 71 GLN A O 1
ATOM 584 N N . LYS A 1 72 ? -15.531 8.465 13.760 1.00 58.31 72 LYS A N 1
ATOM 585 C CA . LYS A 1 72 ? -15.366 7.266 12.946 1.00 58.31 72 LYS A CA 1
ATOM 586 C C . LYS A 1 72 ? -15.694 7.654 11.513 1.00 58.31 72 LYS A C 1
ATOM 588 O O . LYS A 1 72 ? -16.780 8.166 11.263 1.00 58.31 72 LYS A O 1
ATOM 593 N N . TYR A 1 73 ? -14.750 7.426 10.617 1.00 64.19 73 TYR A N 1
ATOM 594 C CA . TYR A 1 73 ? -14.990 7.483 9.184 1.00 64.19 73 TYR A CA 1
ATOM 595 C C . TYR A 1 73 ? -15.324 6.078 8.699 1.00 64.19 73 TYR A C 1
ATOM 597 O O . TYR A 1 73 ? -14.863 5.097 9.298 1.00 64.19 73 TYR A O 1
ATOM 605 N N . ASP A 1 74 ? -16.119 5.987 7.638 1.00 67.38 74 ASP A N 1
ATOM 606 C CA . ASP A 1 74 ? -16.343 4.708 6.978 1.00 67.38 74 ASP A CA 1
ATOM 607 C C . ASP A 1 74 ? -14.997 4.141 6.509 1.00 67.38 74 ASP A C 1
ATOM 609 O O . ASP A 1 74 ? -14.131 4.894 6.046 1.00 67.38 74 ASP A O 1
ATOM 613 N N . PRO A 1 75 ? -14.763 2.832 6.699 1.00 65.12 75 PRO A N 1
ATOM 614 C CA . PRO A 1 75 ? -13.505 2.225 6.318 1.00 65.12 75 PRO A CA 1
ATOM 615 C C . PRO A 1 75 ? -13.325 2.342 4.806 1.00 65.12 75 PRO A C 1
ATOM 617 O O . PRO A 1 75 ? -14.200 1.987 4.015 1.00 65.12 75 PRO A O 1
ATOM 620 N N . VAL A 1 76 ? -12.154 2.828 4.421 1.00 63.97 76 VAL A N 1
ATOM 621 C CA . VAL A 1 76 ? -11.788 3.028 3.027 1.00 63.97 76 VAL A CA 1
ATOM 622 C C . VAL A 1 76 ? -10.814 1.934 2.609 1.00 63.97 76 VAL A C 1
ATOM 624 O O . VAL A 1 76 ? -9.821 1.677 3.293 1.00 63.97 76 VAL A O 1
ATOM 627 N N . VAL A 1 77 ? -11.103 1.286 1.488 1.00 69.38 77 VAL A N 1
ATOM 628 C CA . VAL A 1 77 ? -10.263 0.270 0.861 1.00 69.38 77 VAL A CA 1
ATOM 629 C C . VAL A 1 77 ? -9.157 0.955 0.074 1.00 69.38 77 VAL A C 1
ATOM 631 O O . VAL A 1 77 ? -9.392 1.907 -0.671 1.00 69.38 77 VAL A O 1
ATOM 634 N N . LEU A 1 78 ? -7.939 0.449 0.251 1.00 68.25 78 LEU A N 1
ATOM 635 C CA . LEU A 1 78 ? -6.777 0.856 -0.521 1.00 68.25 78 LEU A CA 1
ATOM 636 C C . LEU A 1 78 ? -6.818 0.171 -1.888 1.00 68.25 78 LEU A C 1
ATOM 638 O O . LEU A 1 78 ? -6.888 -1.052 -1.958 1.00 68.25 78 LEU A O 1
ATOM 642 N N . CYS A 1 79 ? -6.723 0.945 -2.957 1.00 68.56 79 CYS A N 1
ATOM 643 C CA . CYS A 1 79 ? -6.506 0.463 -4.312 1.00 68.56 79 CYS A CA 1
ATOM 644 C C . CYS A 1 79 ? -5.060 0.766 -4.730 1.00 68.56 79 CYS A C 1
ATOM 646 O O . CYS A 1 79 ? -4.465 1.745 -4.272 1.00 68.56 79 CYS A O 1
ATOM 648 N N . ARG A 1 80 ? -4.506 -0.092 -5.589 1.00 71.06 80 ARG A N 1
ATOM 649 C CA . ARG A 1 80 ? -3.186 0.065 -6.207 1.00 71.06 80 ARG A CA 1
ATOM 650 C C . ARG A 1 80 ? -3.334 0.058 -7.722 1.00 71.06 80 ARG A C 1
ATOM 652 O O . ARG A 1 80 ? -4.215 -0.618 -8.250 1.00 71.06 80 ARG A O 1
ATOM 659 N N . GLU A 1 81 ? -2.449 0.776 -8.393 1.00 75.94 81 GLU A N 1
ATOM 660 C CA . GLU A 1 81 ? -2.402 0.853 -9.850 1.00 75.94 81 GLU A CA 1
ATOM 661 C C . GLU A 1 81 ? -1.422 -0.179 -10.413 1.00 75.94 81 GLU A C 1
ATOM 663 O O . GLU A 1 81 ? -0.387 -0.479 -9.812 1.00 75.94 81 GLU A O 1
ATOM 668 N N . THR A 1 82 ? -1.768 -0.753 -11.563 1.00 76.50 82 THR A N 1
ATOM 669 C CA . THR A 1 82 ? -0.947 -1.734 -12.275 1.00 76.50 82 THR A CA 1
ATOM 670 C C . THR A 1 82 ? -1.165 -1.596 -13.772 1.00 76.50 82 THR A C 1
ATOM 672 O O . THR A 1 82 ? -2.236 -1.184 -14.219 1.00 76.50 82 THR A O 1
ATOM 675 N N . LEU A 1 83 ? -0.154 -1.972 -14.547 1.00 77.00 83 LEU A N 1
ATOM 676 C CA . LEU A 1 83 ? -0.266 -2.117 -15.991 1.00 77.00 83 LEU A CA 1
ATOM 677 C C . LEU A 1 83 ? -0.613 -3.565 -16.316 1.00 77.00 83 LEU A C 1
ATOM 679 O O . LEU A 1 83 ? -0.044 -4.483 -15.728 1.00 77.00 83 LEU A O 1
ATOM 683 N N . SER A 1 84 ? -1.564 -3.756 -17.228 1.00 76.44 84 SER A N 1
ATOM 684 C CA . SER A 1 84 ? -1.976 -5.089 -17.682 1.00 76.44 84 SER A CA 1
ATOM 685 C C . SER A 1 84 ? -1.278 -5.520 -18.972 1.00 76.44 84 SER A C 1
ATOM 687 O O . SER A 1 84 ? -1.200 -6.713 -19.239 1.00 76.44 84 SER A O 1
ATOM 689 N N . GLU A 1 85 ? -0.815 -4.569 -19.781 1.00 73.75 85 GLU A N 1
ATOM 690 C CA . GLU A 1 85 ? -0.243 -4.816 -21.105 1.00 73.75 85 GLU A CA 1
ATOM 691 C C . 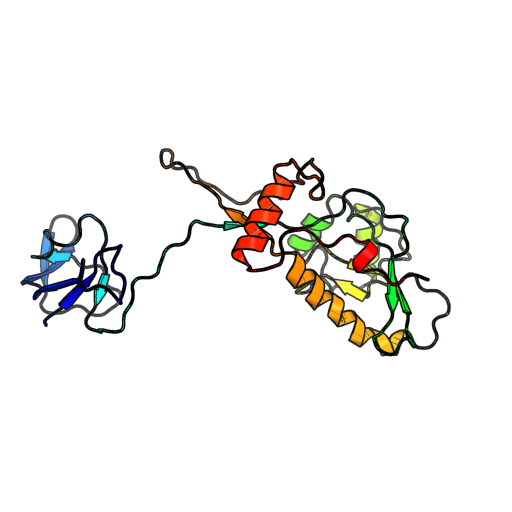GLU A 1 85 ? 1.048 -4.018 -21.292 1.00 73.75 85 GLU A C 1
ATOM 693 O O . GLU A 1 85 ? 1.266 -2.987 -20.645 1.00 73.75 85 GLU A O 1
ATOM 698 N N . ASP A 1 86 ? 1.892 -4.502 -22.201 1.00 71.81 86 ASP A N 1
ATOM 699 C CA . ASP A 1 86 ? 3.145 -3.857 -22.572 1.00 71.81 86 ASP A CA 1
ATOM 700 C C . ASP A 1 86 ? 2.873 -2.518 -23.261 1.00 71.81 86 ASP A C 1
ATOM 702 O O . ASP A 1 86 ? 2.296 -2.447 -24.351 1.00 71.81 86 ASP A O 1
ATOM 706 N N . LEU A 1 87 ? 3.349 -1.431 -22.655 1.00 68.12 87 LEU A N 1
ATOM 707 C CA . LEU A 1 87 ? 3.321 -0.122 -23.287 1.00 68.12 87 LEU A CA 1
ATOM 708 C C . LEU A 1 87 ? 4.576 0.040 -24.140 1.00 68.12 87 LEU A C 1
ATOM 710 O O . LEU A 1 87 ? 5.629 0.458 -23.664 1.00 68.12 87 LEU A O 1
ATOM 714 N N . ASN A 1 88 ? 4.447 -0.214 -25.443 1.00 62.56 88 ASN A N 1
ATOM 715 C CA . ASN A 1 88 ? 5.525 0.020 -26.412 1.00 62.56 88 ASN A CA 1
ATOM 716 C C . ASN A 1 88 ? 5.691 1.513 -26.783 1.00 62.56 88 ASN A C 1
ATOM 718 O O . ASN A 1 88 ? 6.189 1.862 -27.853 1.00 62.56 88 ASN A O 1
ATOM 722 N N . VAL A 1 89 ? 5.219 2.407 -25.912 1.00 68.75 89 VAL A N 1
ATOM 723 C CA . VAL A 1 89 ? 5.310 3.858 -26.063 1.00 68.75 89 VAL A CA 1
ATOM 724 C C . VAL A 1 89 ? 6.477 4.347 -25.217 1.00 68.75 89 VAL A C 1
ATOM 726 O O . VAL A 1 89 ? 6.559 4.071 -24.022 1.00 68.75 89 VAL A O 1
ATOM 729 N N . LEU A 1 90 ? 7.395 5.079 -25.844 1.00 72.88 90 LEU A N 1
ATOM 730 C CA . LEU A 1 90 ? 8.529 5.682 -25.158 1.00 72.88 90 LEU A CA 1
ATOM 731 C C . LEU A 1 90 ? 8.067 6.941 -24.417 1.00 72.88 90 LEU A C 1
ATOM 733 O O . LEU A 1 90 ? 7.740 7.946 -25.048 1.00 72.88 90 LEU A O 1
ATOM 737 N N . CYS A 1 91 ? 8.067 6.901 -23.087 1.00 75.62 91 CYS A N 1
ATOM 738 C CA . CYS A 1 91 ? 7.745 8.063 -22.271 1.00 75.62 91 CYS A CA 1
ATOM 739 C C . CYS A 1 91 ? 8.961 8.994 -22.200 1.00 75.62 91 CYS A C 1
ATOM 741 O O . CYS A 1 91 ? 10.004 8.603 -21.669 1.00 75.62 91 CYS A O 1
ATOM 743 N N . LEU A 1 92 ? 8.830 10.215 -22.727 1.00 81.50 92 LEU A N 1
ATOM 744 C CA . LEU A 1 92 ? 9.837 11.269 -22.636 1.00 81.50 92 LEU A CA 1
ATOM 745 C C . LEU A 1 92 ? 9.433 12.307 -21.586 1.00 81.50 92 LEU A C 1
ATOM 747 O O . LEU A 1 92 ? 8.346 12.880 -21.648 1.00 81.50 92 LEU A O 1
ATOM 751 N N . SER A 1 93 ? 10.351 12.585 -20.663 1.00 80.31 93 SER A N 1
ATOM 752 C CA . SER A 1 93 ? 10.233 13.695 -19.717 1.00 80.31 93 SER A CA 1
ATOM 753 C C . SER A 1 93 ? 11.522 14.511 -19.689 1.00 80.31 93 SER A C 1
ATOM 755 O O . SER A 1 93 ? 12.613 13.989 -19.438 1.00 80.31 93 SER A O 1
ATOM 757 N N . GLY A 1 94 ? 11.400 15.800 -19.979 1.00 82.19 94 GLY A N 1
ATOM 758 C CA . GLY A 1 94 ? 12.460 16.787 -19.902 1.00 82.19 94 GLY A CA 1
ATOM 759 C C . GLY A 1 94 ? 12.581 17.400 -18.509 1.00 82.19 94 GLY A C 1
ATOM 760 O O . GLY A 1 94 ? 11.615 17.582 -17.771 1.00 82.19 94 GLY A O 1
ATOM 761 N N . SER A 1 95 ? 13.803 17.766 -18.127 1.00 82.94 95 SER A N 1
ATOM 762 C CA . SER A 1 95 ? 14.017 18.554 -16.916 1.00 82.94 95 SER A CA 1
ATOM 763 C C . SER A 1 95 ? 13.470 19.977 -17.091 1.00 82.94 95 SER A C 1
ATOM 765 O O . SER A 1 95 ? 13.442 20.487 -18.212 1.00 82.94 95 SER A O 1
ATOM 767 N N . PRO A 1 96 ? 13.143 20.698 -16.000 1.00 79.69 96 PRO A N 1
ATOM 768 C CA . PRO A 1 96 ? 12.667 22.085 -16.085 1.00 79.69 96 PRO A CA 1
ATOM 769 C C . PRO A 1 96 ? 13.622 23.024 -16.836 1.00 79.69 96 PRO A C 1
ATOM 771 O O . PRO A 1 96 ? 13.206 24.025 -17.411 1.00 79.69 96 PRO A O 1
ATOM 774 N N . LYS A 1 97 ? 14.921 22.693 -16.845 1.00 82.94 97 LYS A N 1
ATOM 775 C CA . LYS A 1 97 ? 15.956 23.444 -17.567 1.00 82.94 97 LYS A CA 1
ATOM 776 C C . LYS A 1 97 ? 16.128 23.006 -19.028 1.00 82.94 97 LYS A C 1
ATOM 778 O O . LYS A 1 97 ? 16.998 23.537 -19.703 1.00 82.94 97 LYS A O 1
ATOM 783 N N . LYS A 1 98 ? 15.353 22.028 -19.508 1.00 80.31 98 LYS A N 1
ATOM 784 C CA . LYS A 1 98 ? 15.377 21.462 -20.871 1.00 80.31 98 LYS A CA 1
ATOM 785 C C . LYS A 1 98 ? 16.737 20.922 -21.344 1.00 80.31 98 LYS A C 1
ATOM 787 O O . LYS A 1 98 ? 16.937 20.711 -22.532 1.00 80.31 98 LYS A O 1
ATOM 792 N N . HIS A 1 99 ? 17.673 20.676 -20.427 1.00 79.69 99 HIS A N 1
ATOM 793 C CA . HIS A 1 99 ? 19.001 20.137 -20.754 1.00 79.69 99 HIS A CA 1
ATOM 794 C C . HIS A 1 99 ? 19.081 18.615 -20.643 1.00 79.69 99 HIS A C 1
ATOM 796 O O . HIS A 1 99 ? 19.938 17.999 -21.266 1.00 79.69 99 HIS A O 1
ATOM 802 N N . ASN A 1 100 ? 18.188 18.015 -19.857 1.00 81.19 100 ASN A N 1
ATOM 803 C CA . ASN A 1 100 ? 18.187 16.579 -19.600 1.00 81.19 100 ASN A CA 1
ATOM 804 C C . ASN A 1 100 ? 16.841 16.024 -20.044 1.00 81.19 100 ASN A C 1
ATOM 806 O O . ASN A 1 100 ? 15.820 16.577 -19.644 1.00 81.19 100 ASN A O 1
ATOM 810 N N . GLY A 1 101 ? 16.851 14.946 -20.822 1.00 82.12 101 GLY A N 1
ATOM 811 C CA . GLY A 1 101 ? 15.668 14.161 -21.156 1.00 82.12 101 GLY A CA 1
ATOM 812 C C . GLY A 1 101 ? 15.812 12.754 -20.590 1.00 82.12 101 GLY A C 1
ATOM 813 O O . GLY A 1 101 ? 16.885 12.155 -20.690 1.00 82.12 101 GLY A O 1
ATOM 814 N N . LEU A 1 102 ? 14.753 12.244 -19.974 1.00 82.94 102 LEU A N 1
ATOM 815 C CA . LEU A 1 102 ? 14.648 10.864 -19.524 1.00 82.94 102 LEU A CA 1
ATOM 816 C C . LEU A 1 102 ? 13.674 10.126 -20.433 1.00 82.94 102 LEU A C 1
ATOM 818 O O . LEU A 1 102 ? 12.559 10.590 -20.657 1.00 82.94 102 LEU A O 1
ATOM 822 N N . TYR A 1 103 ? 14.121 8.975 -20.925 1.00 83.75 103 TYR A N 1
ATOM 823 C CA . TYR A 1 103 ? 13.325 8.058 -21.724 1.00 83.75 103 TYR A CA 1
ATOM 824 C C . TYR A 1 103 ? 13.053 6.810 -20.896 1.00 83.75 103 TYR A C 1
ATOM 826 O O . TYR A 1 103 ? 13.996 6.156 -20.442 1.00 83.75 103 TYR A O 1
ATOM 834 N N . ILE A 1 104 ? 11.780 6.501 -20.676 1.00 82.94 104 ILE A N 1
ATOM 835 C CA . ILE A 1 104 ? 11.351 5.367 -19.860 1.00 82.94 104 ILE A CA 1
ATOM 836 C C . ILE A 1 104 ? 10.348 4.541 -20.661 1.00 82.94 104 ILE A C 1
ATOM 838 O O . ILE A 1 104 ? 9.448 5.077 -21.300 1.00 82.94 104 ILE A O 1
ATOM 842 N N . THR A 1 105 ? 10.516 3.227 -20.608 1.00 81.62 105 THR A N 1
ATOM 843 C CA . THR A 1 105 ? 9.537 2.239 -21.068 1.00 81.62 105 THR A CA 1
ATOM 844 C C . THR A 1 105 ? 9.030 1.483 -19.854 1.00 81.62 105 THR A C 1
ATOM 846 O O . THR A 1 105 ? 9.826 1.187 -18.957 1.00 81.62 105 THR A O 1
ATOM 849 N N . VAL A 1 106 ? 7.741 1.156 -19.821 1.00 82.00 106 VAL A N 1
ATOM 850 C CA . VAL A 1 106 ? 7.134 0.457 -18.685 1.00 82.00 106 VAL A CA 1
ATOM 851 C C . VAL A 1 106 ? 6.600 -0.892 -19.141 1.00 82.00 106 VAL A C 1
ATOM 853 O O . VAL A 1 106 ? 5.973 -0.992 -20.193 1.00 82.00 106 VAL A O 1
ATOM 856 N N . TRP A 1 107 ? 6.858 -1.908 -18.327 1.00 80.62 107 TRP A N 1
ATOM 857 C CA . TRP A 1 107 ? 6.457 -3.289 -18.562 1.00 80.62 107 TRP A CA 1
ATOM 858 C C . TRP A 1 107 ? 5.614 -3.778 -17.378 1.00 80.62 107 TRP A C 1
ATOM 860 O O . TRP A 1 107 ? 5.886 -3.364 -16.242 1.00 80.62 107 TRP A O 1
ATOM 870 N N . PRO A 1 108 ? 4.600 -4.629 -17.614 1.00 83.19 108 PRO A N 1
ATOM 871 C CA . PRO A 1 108 ? 3.854 -5.276 -16.550 1.00 83.19 108 PRO A CA 1
ATOM 872 C C . PRO A 1 108 ? 4.792 -6.156 -15.722 1.00 83.19 108 PRO A C 1
ATOM 874 O O . PRO A 1 108 ? 5.777 -6.714 -16.213 1.00 83.19 108 PRO A O 1
ATOM 877 N N . PHE A 1 109 ? 4.499 -6.253 -14.430 1.00 80.75 109 PHE A N 1
ATOM 878 C CA . PHE A 1 109 ? 5.294 -7.082 -13.538 1.00 80.75 109 PHE A CA 1
ATOM 879 C C . PHE A 1 109 ? 4.979 -8.562 -13.799 1.00 80.75 109 PHE A C 1
ATOM 881 O O . PHE A 1 109 ? 3.798 -8.891 -13.915 1.00 80.75 109 PHE A O 1
ATOM 888 N N . PRO A 1 110 ? 5.984 -9.455 -13.879 1.00 79.50 110 PRO A N 1
ATOM 889 C CA . PRO A 1 110 ? 5.738 -10.879 -14.069 1.00 79.50 110 PRO A CA 1
ATOM 890 C C . PRO A 1 110 ? 4.824 -11.455 -12.986 1.00 79.50 110 PRO A C 1
ATOM 892 O O . PRO A 1 110 ? 4.951 -11.123 -11.801 1.00 79.50 110 PRO A O 1
ATOM 895 N N . ASP A 1 111 ? 3.921 -12.340 -13.403 1.00 79.88 111 ASP A N 1
ATOM 896 C CA . ASP A 1 111 ? 3.010 -13.032 -12.498 1.00 79.88 111 ASP A CA 1
ATOM 897 C C . ASP A 1 111 ? 3.796 -13.825 -11.444 1.00 79.88 111 ASP A C 1
ATOM 899 O O . ASP A 1 111 ? 4.746 -14.535 -11.758 1.00 79.88 111 ASP A O 1
ATOM 903 N N . GLY A 1 112 ? 3.390 -13.717 -10.178 1.00 79.38 112 GLY A N 1
ATOM 904 C CA . GLY A 1 112 ? 4.051 -14.399 -9.058 1.00 79.38 112 GLY A CA 1
ATOM 905 C C . GLY A 1 112 ? 5.126 -13.555 -8.379 1.00 79.38 112 GLY A C 1
ATOM 906 O O . GLY A 1 112 ? 5.077 -13.418 -7.160 1.00 79.38 112 GLY A O 1
ATOM 907 N N . LEU A 1 113 ? 5.975 -12.851 -9.137 1.00 81.12 113 LEU A N 1
ATOM 908 C CA . LEU A 1 113 ? 7.086 -12.072 -8.570 1.00 81.12 113 LEU A CA 1
ATOM 909 C C . LEU A 1 113 ? 6.628 -11.003 -7.566 1.00 81.12 113 LEU A C 1
ATOM 911 O O . LEU A 1 113 ? 7.347 -10.657 -6.625 1.00 81.12 113 LEU A O 1
ATOM 915 N N . ALA A 1 114 ? 5.425 -10.453 -7.758 1.00 78.00 114 ALA A N 1
ATOM 916 C CA . ALA A 1 114 ? 4.845 -9.498 -6.819 1.00 78.00 114 ALA A CA 1
ATOM 917 C C . ALA A 1 114 ? 4.633 -10.112 -5.426 1.00 78.00 114 ALA A C 1
ATOM 919 O O . ALA A 1 114 ? 4.906 -9.450 -4.427 1.00 78.00 114 ALA A O 1
ATOM 920 N N . LYS A 1 115 ? 4.190 -11.374 -5.365 1.00 81.25 115 LYS A N 1
ATOM 921 C CA . LYS A 1 115 ? 3.963 -12.098 -4.108 1.00 81.25 115 LYS A CA 1
ATOM 922 C C . LYS A 1 115 ? 5.288 -12.400 -3.421 1.00 81.25 115 LYS A C 1
ATOM 924 O O . LYS A 1 115 ? 5.413 -12.137 -2.232 1.00 81.25 115 LYS A O 1
ATOM 929 N N . ASP A 1 116 ? 6.279 -12.844 -4.182 1.00 80.94 116 ASP A N 1
ATOM 930 C CA . ASP A 1 116 ? 7.600 -13.205 -3.653 1.00 80.94 116 ASP A CA 1
ATOM 931 C C . ASP A 1 116 ? 8.346 -11.966 -3.132 1.00 80.94 116 ASP A C 1
ATOM 933 O O . ASP A 1 116 ? 9.073 -12.017 -2.141 1.00 80.94 116 ASP A O 1
ATOM 937 N N . THR A 1 117 ? 8.105 -10.804 -3.751 1.00 77.31 117 THR A N 1
ATOM 938 C CA . THR A 1 117 ? 8.619 -9.515 -3.263 1.00 77.31 117 THR A CA 1
ATOM 939 C C . THR A 1 117 ? 7.930 -9.080 -1.964 1.00 77.31 117 THR A C 1
ATOM 941 O O . THR A 1 117 ? 8.596 -8.567 -1.070 1.00 77.31 117 THR A O 1
ATOM 944 N N . GLU A 1 118 ? 6.614 -9.285 -1.831 1.00 75.44 118 GLU A N 1
ATOM 945 C CA . GLU A 1 118 ? 5.875 -8.982 -0.592 1.00 75.44 118 GLU A CA 1
ATOM 946 C C . GLU A 1 118 ? 6.186 -9.964 0.551 1.00 75.44 118 GLU A C 1
ATOM 948 O O . GLU A 1 118 ? 6.027 -9.613 1.719 1.00 75.44 118 GLU A O 1
ATOM 953 N N . GLN A 1 119 ? 6.638 -11.178 0.226 1.00 80.06 119 GLN A N 1
ATOM 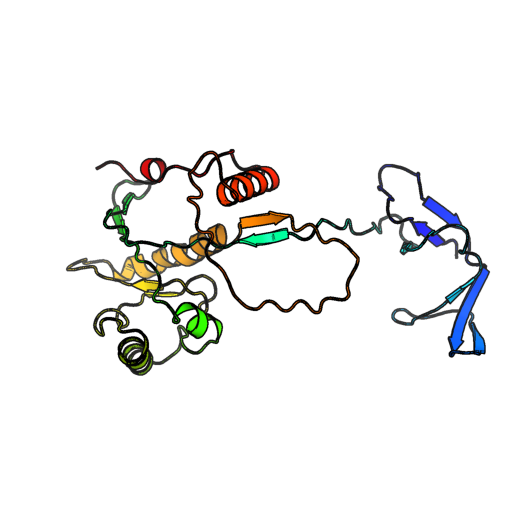954 C CA . GLN A 1 119 ? 7.067 -12.206 1.181 1.00 80.06 119 GLN A CA 1
ATOM 955 C C . GLN A 1 119 ? 8.553 -12.101 1.563 1.00 80.06 119 GLN A C 1
ATOM 957 O O . GLN A 1 119 ? 9.058 -12.962 2.280 1.00 80.06 119 GLN A O 1
ATOM 962 N N . ASP A 1 120 ? 9.243 -11.043 1.120 1.00 73.25 120 ASP A N 1
ATOM 963 C CA . ASP A 1 120 ? 10.672 -10.800 1.348 1.00 73.25 120 ASP A CA 1
ATOM 964 C C . ASP A 1 120 ? 11.611 -11.891 0.782 1.00 73.25 120 ASP A C 1
ATOM 966 O O . ASP A 1 120 ? 12.781 -11.958 1.167 1.00 73.25 120 ASP A O 1
ATOM 970 N N . GLU A 1 121 ? 11.162 -12.711 -0.178 1.00 74.25 121 GLU A N 1
ATOM 971 C CA . GLU A 1 121 ? 12.047 -13.665 -0.870 1.00 74.25 121 GLU A CA 1
ATOM 972 C C . GLU A 1 121 ? 13.037 -12.940 -1.789 1.00 74.25 121 GLU A C 1
ATOM 974 O O . GLU A 1 121 ? 14.191 -13.348 -1.934 1.00 74.25 121 GLU A O 1
ATOM 979 N N . VAL A 1 122 ? 12.609 -11.808 -2.358 1.00 71.62 122 VAL A N 1
ATOM 980 C CA . VAL A 1 122 ? 13.440 -10.955 -3.209 1.00 71.62 122 VAL A CA 1
ATOM 981 C C . VAL A 1 122 ? 13.550 -9.554 -2.606 1.00 71.62 122 VAL A C 1
ATOM 983 O O . VAL A 1 122 ? 12.668 -8.717 -2.780 1.00 71.62 122 VAL A O 1
ATOM 986 N N . TYR A 1 123 ? 14.685 -9.248 -1.969 1.00 69.88 123 TYR A N 1
ATOM 987 C CA . TYR A 1 123 ? 14.929 -7.947 -1.328 1.00 69.88 123 TYR A CA 1
ATOM 988 C C . TYR A 1 123 ? 16.201 -7.248 -1.833 1.00 69.88 123 TYR A C 1
ATOM 990 O O . TYR A 1 123 ? 17.121 -7.851 -2.386 1.00 69.88 123 TYR A O 1
ATOM 998 N N . THR A 1 124 ? 16.265 -5.924 -1.644 1.00 64.00 124 THR A N 1
ATOM 999 C CA . THR A 1 124 ? 17.321 -5.052 -2.211 1.00 64.00 124 THR A CA 1
ATOM 1000 C C . THR A 1 124 ? 18.740 -5.377 -1.714 1.00 64.00 124 THR A C 1
ATOM 1002 O O . THR A 1 124 ? 19.716 -5.086 -2.401 1.00 64.00 124 THR A O 1
ATOM 1005 N N . CYS A 1 125 ? 18.870 -5.955 -0.519 1.00 66.31 125 CYS A N 1
ATOM 1006 C CA . CYS A 1 125 ? 20.162 -6.213 0.128 1.00 66.31 125 CYS A CA 1
ATOM 1007 C C . CYS A 1 125 ? 20.723 -7.622 -0.133 1.00 66.31 125 CYS A C 1
ATOM 1009 O O . CYS A 1 125 ? 21.774 -7.953 0.416 1.00 66.31 125 CYS A O 1
ATOM 1011 N N . GLN A 1 126 ? 20.039 -8.456 -0.922 1.00 71.06 126 GLN A N 1
ATOM 1012 C CA . GLN A 1 126 ? 20.524 -9.792 -1.266 1.00 71.06 126 GLN A CA 1
ATOM 1013 C C . GLN A 1 126 ? 21.724 -9.717 -2.225 1.00 71.06 126 GLN A C 1
ATOM 1015 O O . GLN A 1 126 ? 21.923 -8.736 -2.946 1.00 71.06 126 GLN A O 1
ATOM 1020 N N . GLU A 1 127 ? 22.547 -10.766 -2.250 1.00 75.25 127 GLU A N 1
ATOM 1021 C CA . GLU A 1 127 ? 23.646 -10.864 -3.205 1.00 75.25 127 GLU A CA 1
ATOM 1022 C C . GLU A 1 127 ? 23.117 -10.897 -4.653 1.00 75.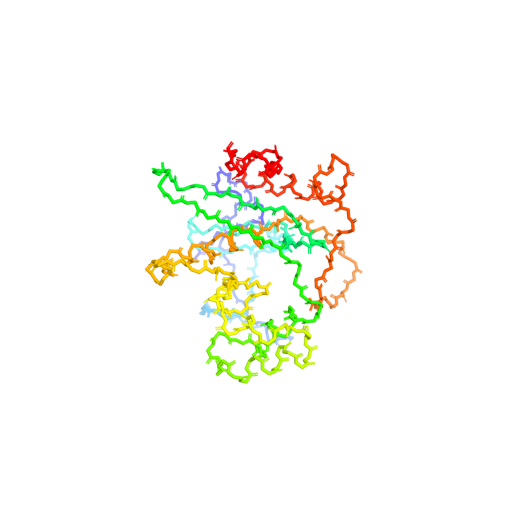25 127 GLU A C 1
ATOM 1024 O O . GLU A 1 127 ? 22.324 -11.763 -5.027 1.00 75.25 127 GLU A O 1
ATOM 1029 N N . LEU A 1 128 ? 23.624 -9.991 -5.499 1.00 69.69 128 LEU A N 1
ATOM 1030 C CA . LEU A 1 128 ? 23.190 -9.813 -6.894 1.00 69.69 128 LEU A CA 1
ATOM 1031 C C . LEU A 1 128 ? 23.212 -11.107 -7.722 1.00 69.69 128 LEU A C 1
ATOM 1033 O O . LEU A 1 128 ? 22.384 -11.279 -8.614 1.00 69.69 128 LEU A O 1
ATOM 1037 N N . LYS A 1 129 ? 24.159 -12.016 -7.461 1.00 78.75 129 LYS A N 1
ATOM 1038 C CA . LYS A 1 129 ? 24.255 -13.296 -8.179 1.00 78.75 129 LYS A CA 1
ATOM 1039 C C . LYS A 1 129 ? 23.088 -14.218 -7.849 1.00 78.75 129 LYS A C 1
ATOM 1041 O O . LYS A 1 129 ? 22.454 -14.715 -8.770 1.00 78.75 129 LYS A O 1
ATOM 1046 N N . GLN A 1 130 ? 22.801 -14.402 -6.562 1.00 79.81 130 GLN A N 1
ATOM 1047 C CA . GLN A 1 130 ? 21.713 -15.261 -6.093 1.00 79.81 130 GLN A CA 1
ATOM 1048 C C . GLN A 1 130 ? 20.366 -14.732 -6.579 1.00 79.81 130 GLN A C 1
ATOM 1050 O O . GLN A 1 130 ? 19.576 -15.477 -7.147 1.00 79.81 130 GLN A O 1
ATOM 1055 N N . GLN A 1 131 ? 20.171 -13.417 -6.467 1.00 78.25 131 GLN A N 1
ATOM 1056 C CA . GLN A 1 131 ? 18.971 -12.751 -6.952 1.00 78.25 131 GLN A CA 1
ATOM 1057 C C . GLN A 1 131 ? 18.786 -12.910 -8.470 1.00 78.25 131 GLN A C 1
ATOM 1059 O O . GLN A 1 131 ? 17.677 -13.146 -8.936 1.00 78.25 131 GLN A O 1
ATOM 1064 N N . THR A 1 132 ? 19.864 -12.790 -9.254 1.00 75.69 132 THR A N 1
ATOM 1065 C CA . THR A 1 132 ? 19.794 -12.954 -10.717 1.00 75.69 132 THR A CA 1
ATOM 1066 C C . THR A 1 132 ? 19.458 -14.393 -11.102 1.00 75.69 132 THR A C 1
ATOM 1068 O O . THR A 1 132 ? 18.655 -14.586 -12.007 1.00 75.69 132 THR A O 1
ATOM 1071 N N . CYS A 1 133 ? 20.051 -15.389 -10.433 1.00 80.81 133 CYS A N 1
ATOM 1072 C CA . CYS A 1 133 ? 19.737 -16.794 -10.696 1.00 80.81 133 CYS A CA 1
ATOM 1073 C C . CYS A 1 133 ? 18.272 -17.099 -10.372 1.00 80.81 133 CYS A C 1
ATOM 1075 O O . CYS A 1 133 ? 17.574 -17.632 -11.223 1.00 80.81 133 CYS A O 1
ATOM 1077 N N . TYR A 1 134 ? 17.789 -16.669 -9.204 1.00 81.81 134 TYR A N 1
ATOM 1078 C CA . TYR A 1 134 ? 16.399 -16.874 -8.792 1.00 81.81 134 TYR A CA 1
ATOM 1079 C C . TYR A 1 134 ? 15.400 -16.230 -9.770 1.00 81.81 134 TYR A C 1
ATOM 1081 O O . TYR A 1 134 ? 14.461 -16.875 -10.227 1.00 81.81 134 TYR A O 1
ATOM 1089 N N . LEU A 1 135 ? 15.646 -14.982 -10.187 1.00 81.25 135 LEU A N 1
ATOM 1090 C CA . LEU A 1 135 ? 14.785 -14.292 -11.156 1.00 81.25 135 LEU A CA 1
ATOM 1091 C C . LEU A 1 135 ? 14.813 -14.931 -12.554 1.00 81.25 135 LEU A C 1
ATOM 1093 O O . LEU A 1 135 ? 13.797 -14.924 -13.249 1.00 81.25 135 LEU A O 1
ATOM 1097 N N . ALA A 1 136 ? 15.957 -15.469 -12.978 1.00 82.31 136 ALA A N 1
ATOM 1098 C CA . ALA A 1 136 ? 16.081 -16.130 -14.274 1.00 82.31 136 ALA A CA 1
ATOM 1099 C C . ALA A 1 136 ? 15.428 -17.522 -14.286 1.00 82.31 136 ALA A C 1
ATOM 1101 O O . ALA A 1 136 ? 14.802 -17.892 -15.278 1.00 82.31 136 ALA A O 1
ATOM 1102 N N . GLU A 1 137 ? 15.568 -18.281 -13.196 1.00 83.25 137 GLU A N 1
ATOM 1103 C CA . GLU A 1 137 ? 15.071 -19.654 -13.079 1.00 83.25 137 GLU A CA 1
ATOM 1104 C C . GLU A 1 137 ? 13.563 -19.709 -12.808 1.00 83.25 137 GLU A C 1
ATOM 1106 O O . GLU A 1 137 ? 12.855 -20.435 -13.507 1.00 83.25 137 GLU A O 1
ATOM 1111 N N . GLU A 1 138 ? 13.053 -18.925 -11.852 1.00 83.56 138 GLU A N 1
ATOM 1112 C CA . GLU A 1 138 ? 11.635 -18.983 -11.465 1.00 83.56 138 GLU A CA 1
ATOM 1113 C C . GLU A 1 138 ? 10.745 -18.074 -12.318 1.00 83.56 138 GLU A C 1
ATOM 1115 O O . GLU A 1 138 ? 9.678 -18.486 -12.773 1.00 83.56 138 GLU A O 1
ATOM 1120 N N . HIS A 1 139 ? 11.209 -16.853 -12.602 1.00 79.12 139 HIS A N 1
ATOM 1121 C CA . HIS A 1 139 ? 10.391 -15.798 -13.222 1.00 79.12 139 HIS A CA 1
ATOM 1122 C C . HIS A 1 139 ? 10.706 -15.548 -14.699 1.00 79.12 139 HIS A C 1
ATOM 1124 O O . HIS A 1 139 ? 10.158 -14.624 -15.300 1.00 79.12 139 HIS A O 1
ATOM 1130 N N . LYS A 1 140 ? 11.583 -16.365 -15.304 1.00 79.69 140 LYS A N 1
ATOM 1131 C CA . LYS A 1 140 ? 12.036 -16.241 -16.706 1.00 79.69 140 LYS A CA 1
ATOM 1132 C C . LYS A 1 140 ? 12.553 -14.840 -17.057 1.00 79.69 140 LYS A C 1
ATOM 1134 O O . LYS A 1 140 ? 12.438 -14.399 -18.201 1.00 79.69 140 LYS A O 1
ATOM 1139 N N . TRP A 1 141 ? 13.126 -14.136 -16.084 1.00 78.25 141 TRP A N 1
ATOM 1140 C CA . TRP A 1 141 ? 13.726 -12.829 -16.315 1.00 78.25 141 TRP A CA 1
ATOM 1141 C C . TRP A 1 141 ? 15.030 -12.985 -17.111 1.00 78.25 141 TRP A C 1
ATOM 1143 O O . TRP A 1 141 ? 15.842 -13.860 -16.806 1.00 78.25 141 TRP A O 1
ATOM 1153 N N . ASP A 1 142 ? 15.279 -12.127 -18.106 1.00 78.06 142 ASP A N 1
ATOM 1154 C CA . ASP A 1 142 ? 16.562 -12.129 -18.824 1.00 78.06 142 ASP A CA 1
ATOM 1155 C C . ASP A 1 142 ? 17.731 -11.879 -17.855 1.00 78.06 142 ASP A C 1
ATOM 1157 O O . ASP A 1 142 ? 17.816 -10.828 -17.227 1.00 78.06 142 ASP A O 1
ATOM 1161 N N . ALA A 1 143 ? 18.678 -12.814 -17.755 1.00 70.12 143 ALA A N 1
ATOM 1162 C CA . ALA A 1 143 ? 19.791 -12.776 -16.802 1.00 70.12 143 ALA A CA 1
ATOM 1163 C C . ALA A 1 143 ? 20.694 -11.524 -16.915 1.00 70.12 143 ALA A C 1
ATOM 1165 O O . ALA A 1 143 ? 21.467 -11.226 -15.993 1.00 70.12 143 ALA A O 1
ATOM 1166 N N . ALA A 1 144 ? 20.628 -10.785 -18.028 1.00 70.75 144 ALA A N 1
ATOM 1167 C CA . ALA A 1 144 ? 21.358 -9.533 -18.219 1.00 70.75 144 ALA A CA 1
ATOM 1168 C C . ALA A 1 144 ? 20.741 -8.331 -17.474 1.00 70.75 144 ALA A C 1
ATOM 1170 O O . ALA A 1 144 ? 21.460 -7.384 -17.130 1.00 70.75 144 ALA A O 1
ATOM 1171 N N . GLU A 1 145 ? 19.436 -8.358 -17.209 1.00 69.88 145 GLU A N 1
ATOM 1172 C CA . GLU A 1 145 ? 18.667 -7.226 -16.688 1.00 69.88 145 GLU A CA 1
ATOM 1173 C C . GLU A 1 145 ? 18.693 -7.076 -15.152 1.00 69.88 145 GLU A C 1
ATOM 1175 O O . GLU A 1 145 ? 18.951 -5.962 -14.682 1.00 69.88 145 GLU A O 1
ATOM 1180 N N . PRO A 1 146 ? 18.551 -8.140 -14.329 1.00 65.56 146 PRO A N 1
ATOM 1181 C CA . PRO A 1 146 ? 18.558 -8.039 -12.870 1.00 65.56 146 PRO A CA 1
ATOM 1182 C C . PRO A 1 146 ? 19.856 -7.458 -12.314 1.00 65.56 146 PRO A C 1
ATOM 1184 O O . PRO A 1 146 ? 19.857 -6.780 -11.290 1.00 65.56 146 PRO A O 1
ATOM 1187 N N . ARG A 1 147 ? 20.975 -7.650 -13.023 1.00 63.88 147 ARG A N 1
ATOM 1188 C CA . ARG A 1 147 ? 22.282 -7.076 -12.659 1.00 63.88 147 ARG A CA 1
ATOM 1189 C C . ARG A 1 147 ? 22.313 -5.552 -12.748 1.00 63.88 147 ARG A C 1
ATOM 1191 O O . ARG A 1 147 ? 23.144 -4.917 -12.103 1.00 63.88 147 ARG A O 1
ATOM 1198 N N . LYS A 1 148 ? 21.432 -4.972 -13.563 1.00 68.62 148 LYS A N 1
ATOM 1199 C CA . LYS A 1 148 ? 21.288 -3.528 -13.777 1.00 68.62 148 LYS A CA 1
ATOM 1200 C C . LYS A 1 148 ? 20.098 -2.947 -13.018 1.00 68.62 148 LYS A C 1
ATOM 1202 O O . LYS A 1 148 ? 19.736 -1.790 -13.233 1.00 68.62 148 LYS A O 1
ATOM 1207 N N . LYS A 1 149 ? 19.505 -3.728 -12.114 1.00 68.19 149 LYS A N 1
ATOM 1208 C CA . LYS A 1 149 ? 18.453 -3.282 -11.210 1.00 68.19 149 LYS A CA 1
ATOM 1209 C C . LYS A 1 149 ? 18.974 -2.163 -10.314 1.00 68.19 149 LYS A C 1
ATOM 1211 O O . LYS A 1 149 ? 20.010 -2.294 -9.661 1.00 68.19 149 LYS A O 1
ATOM 1216 N N . ARG A 1 150 ? 18.275 -1.030 -10.311 1.00 60.75 150 ARG A N 1
ATOM 1217 C CA . ARG A 1 150 ? 18.707 0.183 -9.604 1.00 60.75 150 ARG A CA 1
ATOM 1218 C C . ARG A 1 150 ? 17.985 0.342 -8.271 1.00 60.75 150 ARG A C 1
ATOM 1220 O O . ARG A 1 150 ? 18.650 0.614 -7.272 1.00 60.75 150 ARG A O 1
ATOM 1227 N N . CYS A 1 151 ? 16.661 0.180 -8.247 1.00 59.56 151 CYS A N 1
ATOM 1228 C CA . CYS A 1 151 ? 15.831 0.379 -7.056 1.00 59.56 151 CYS A CA 1
ATOM 1229 C C . CYS A 1 151 ? 14.566 -0.489 -7.102 1.00 59.56 151 CYS A C 1
ATOM 1231 O O . CYS A 1 151 ? 13.997 -0.696 -8.175 1.00 59.56 151 CYS A O 1
ATOM 1233 N N . PHE A 1 152 ? 14.113 -0.931 -5.929 1.00 63.09 152 PHE A N 1
ATOM 1234 C CA . PHE A 1 152 ? 12.735 -1.368 -5.711 1.00 63.09 152 PHE A CA 1
ATOM 1235 C C . PHE A 1 152 ? 11.867 -0.189 -5.246 1.00 63.09 152 PHE A C 1
ATOM 1237 O O . PHE A 1 152 ? 12.392 0.772 -4.662 1.00 63.09 152 PHE A O 1
ATOM 1244 N N . GLY A 1 153 ? 10.560 -0.284 -5.513 1.00 60.28 153 GLY A N 1
ATOM 1245 C CA . GLY A 1 153 ? 9.510 0.634 -5.059 1.00 60.28 153 GLY A CA 1
ATOM 1246 C C . GLY A 1 153 ? 9.486 0.832 -3.535 1.00 60.28 153 GLY A C 1
ATOM 1247 O O . GLY A 1 153 ? 10.286 0.235 -2.807 1.00 60.28 153 GLY A O 1
ATOM 1248 N N . PRO A 1 154 ? 8.609 1.711 -3.026 1.00 52.09 154 PRO A N 1
ATOM 1249 C CA . PRO A 1 154 ? 8.836 2.447 -1.790 1.00 52.09 154 PRO A CA 1
ATOM 1250 C C . PRO A 1 154 ? 9.035 1.493 -0.611 1.00 52.09 154 PRO A C 1
ATOM 1252 O O . PRO A 1 154 ? 8.254 0.576 -0.408 1.00 52.09 154 PRO A O 1
ATOM 1255 N N . HIS A 1 155 ? 10.093 1.722 0.169 1.00 57.69 155 HIS A N 1
ATOM 1256 C CA . HIS A 1 155 ? 10.553 0.871 1.281 1.00 57.69 155 HIS A CA 1
ATOM 1257 C C . HIS A 1 155 ? 11.377 -0.379 0.914 1.00 57.69 155 HIS A C 1
ATOM 1259 O O . HIS A 1 155 ? 11.868 -1.045 1.818 1.00 57.69 155 HIS A O 1
ATOM 1265 N N . GLY A 1 156 ? 11.659 -0.632 -0.369 1.00 61.53 156 GLY A N 1
ATOM 1266 C CA . GLY A 1 156 ? 12.617 -1.668 -0.788 1.00 61.53 156 GLY A CA 1
ATOM 1267 C C . GLY A 1 156 ? 12.054 -3.093 -0.861 1.00 61.53 156 GLY A C 1
ATOM 1268 O O . GLY A 1 156 ? 12.811 -3.998 -1.214 1.00 61.53 156 GLY A O 1
ATOM 1269 N N . THR A 1 157 ? 10.758 -3.248 -0.570 1.00 64.50 157 THR A N 1
ATOM 1270 C CA . THR A 1 157 ? 9.973 -4.500 -0.527 1.00 64.50 157 THR A CA 1
ATOM 1271 C C . THR A 1 157 ? 8.652 -4.387 -1.308 1.00 64.50 157 THR A C 1
ATOM 1273 O O . THR A 1 157 ? 7.711 -5.142 -1.097 1.00 64.50 157 THR A O 1
ATOM 1276 N N . CYS A 1 158 ? 8.543 -3.413 -2.221 1.00 66.00 158 CYS A N 1
ATOM 1277 C CA . CYS A 1 158 ? 7.355 -3.234 -3.064 1.00 66.00 158 CYS A CA 1
ATOM 1278 C C . CYS A 1 158 ? 7.544 -3.829 -4.471 1.00 66.00 158 CYS A C 1
ATOM 1280 O O . CYS A 1 158 ? 8.661 -3.775 -5.000 1.00 66.00 158 CYS A O 1
ATOM 1282 N N . PRO A 1 159 ? 6.457 -4.304 -5.117 1.00 71.25 159 PRO A N 1
ATOM 1283 C CA . PRO A 1 159 ? 6.473 -4.968 -6.426 1.00 71.25 159 PRO A CA 1
ATOM 1284 C C . PRO A 1 159 ? 6.617 -3.975 -7.593 1.00 71.25 159 PRO A C 1
ATOM 1286 O O . PRO A 1 159 ? 5.797 -3.914 -8.501 1.00 71.25 159 PRO A O 1
ATOM 1289 N N . GLN A 1 160 ? 7.654 -3.141 -7.549 1.00 75.00 160 GLN A N 1
ATOM 1290 C CA . GLN A 1 160 ? 8.021 -2.213 -8.615 1.00 75.00 160 GLN A CA 1
ATOM 1291 C C . GLN A 1 160 ? 9.536 -2.163 -8.721 1.00 75.00 160 GLN A C 1
ATOM 1293 O O . GLN A 1 160 ? 10.240 -2.085 -7.711 1.00 75.00 160 GLN A O 1
ATOM 1298 N N . VAL A 1 161 ? 10.047 -2.208 -9.946 1.00 77.88 161 VAL A N 1
ATOM 1299 C CA . VAL A 1 161 ? 11.476 -2.338 -10.219 1.00 77.88 161 VAL A CA 1
ATOM 1300 C C . VAL A 1 161 ? 11.887 -1.350 -11.296 1.00 77.88 161 VAL A C 1
ATOM 1302 O O . VAL A 1 161 ? 11.279 -1.296 -12.358 1.00 77.88 161 VAL A O 1
ATOM 1305 N N . LEU A 1 162 ? 12.960 -0.605 -11.030 1.00 79.56 162 LEU A N 1
ATOM 1306 C CA . LEU A 1 162 ? 13.629 0.209 -12.036 1.00 79.56 162 LEU A CA 1
ATOM 1307 C C . LEU A 1 162 ? 14.889 -0.509 -12.533 1.00 79.56 162 LEU A C 1
ATOM 1309 O O . LEU A 1 162 ? 15.839 -0.708 -11.764 1.00 79.56 162 LEU A O 1
ATOM 1313 N N . THR A 1 163 ? 14.905 -0.848 -13.821 1.00 78.31 163 THR A N 1
ATOM 1314 C CA . THR A 1 163 ? 16.032 -1.492 -14.509 1.00 78.31 163 THR A CA 1
ATOM 1315 C C . THR A 1 163 ? 16.662 -0.530 -15.510 1.00 78.31 163 THR A C 1
ATOM 1317 O O . THR A 1 163 ? 15.975 0.229 -16.188 1.00 78.31 163 THR A O 1
ATOM 1320 N N . ASP A 1 164 ? 17.990 -0.542 -15.587 1.00 80.69 164 ASP A N 1
ATOM 1321 C CA . ASP A 1 164 ? 18.748 0.281 -16.524 1.00 80.69 164 ASP A CA 1
ATOM 1322 C C . ASP A 1 164 ? 19.052 -0.476 -17.829 1.00 80.69 164 ASP A C 1
ATOM 1324 O O . ASP A 1 164 ? 19.874 -1.393 -17.858 1.00 80.69 164 ASP A O 1
ATOM 1328 N N . THR A 1 165 ? 18.422 -0.044 -18.922 1.00 80.81 165 THR A N 1
ATOM 1329 C CA . THR A 1 165 ? 18.604 -0.600 -20.279 1.00 80.81 165 THR A CA 1
ATOM 1330 C C . THR A 1 165 ? 19.418 0.340 -21.183 1.00 80.81 165 THR A C 1
ATOM 1332 O O . THR A 1 165 ? 19.528 0.133 -22.393 1.00 80.81 165 THR A O 1
ATOM 1335 N N . THR A 1 166 ? 20.031 1.386 -20.620 1.00 81.12 166 THR A N 1
ATOM 1336 C CA . THR A 1 166 ? 20.739 2.397 -21.413 1.00 81.12 166 THR A CA 1
ATOM 1337 C C . THR A 1 166 ? 22.027 1.851 -22.039 1.00 81.12 166 THR A C 1
ATOM 1339 O O . THR A 1 166 ? 22.690 0.946 -21.520 1.00 81.12 166 THR A O 1
ATOM 1342 N N . LYS A 1 167 ? 22.396 2.410 -23.197 1.00 81.81 167 LYS A N 1
ATOM 1343 C CA . LYS A 1 167 ? 23.644 2.110 -23.908 1.00 81.81 167 LYS A CA 1
ATOM 1344 C C . LYS A 1 167 ? 24.402 3.422 -24.126 1.00 81.81 167 LYS A C 1
ATOM 1346 O O . LYS A 1 167 ? 23.834 4.368 -24.654 1.00 81.81 167 LYS A O 1
ATOM 1351 N N . ALA A 1 168 ? 25.675 3.459 -23.725 1.00 77.44 168 ALA A N 1
ATOM 1352 C CA . ALA A 1 168 ? 26.607 4.570 -23.966 1.00 77.44 168 ALA A CA 1
ATOM 1353 C C . ALA A 1 168 ? 26.253 5.941 -23.328 1.00 77.44 168 ALA A C 1
ATOM 1355 O O . ALA A 1 168 ? 26.532 6.985 -23.913 1.00 77.44 168 ALA A O 1
ATOM 1356 N N . VAL A 1 169 ? 25.706 5.965 -22.104 1.00 80.00 169 VAL A N 1
ATOM 1357 C CA . VAL A 1 169 ? 25.458 7.214 -21.347 1.00 80.00 169 VAL A CA 1
ATOM 1358 C C . VAL A 1 169 ? 26.634 7.525 -20.412 1.00 80.00 169 VAL A C 1
ATOM 1360 O O . VAL A 1 169 ? 26.893 6.785 -19.466 1.00 80.00 169 VAL A O 1
ATOM 1363 N N . GLN A 1 170 ? 27.342 8.633 -20.658 1.00 80.81 170 GLN A N 1
ATOM 1364 C CA . GLN A 1 170 ? 28.617 8.957 -19.993 1.00 80.81 170 GLN A CA 1
ATOM 1365 C C . GLN A 1 170 ? 28.487 9.329 -18.501 1.00 80.81 170 GLN A C 1
ATOM 1367 O O . GLN A 1 170 ? 29.352 8.962 -17.711 1.00 80.81 170 GLN A O 1
ATOM 1372 N N . TYR A 1 171 ? 27.394 9.981 -18.088 1.00 80.81 171 TYR A N 1
ATOM 1373 C CA . TYR A 1 171 ? 27.213 10.512 -16.720 1.00 80.81 171 TYR A CA 1
ATOM 1374 C C . TYR A 1 171 ? 26.108 9.801 -15.920 1.00 80.81 171 TYR A C 1
ATOM 1376 O O . TYR A 1 171 ? 25.520 10.345 -14.986 1.00 80.81 171 TYR A O 1
ATOM 1384 N N . LEU A 1 172 ? 25.813 8.547 -16.271 1.00 79.19 172 LEU A N 1
ATOM 1385 C CA . LEU A 1 172 ? 24.691 7.794 -15.703 1.00 79.19 172 LEU A CA 1
ATOM 1386 C C . LEU A 1 172 ? 24.805 7.563 -14.186 1.00 79.19 172 LEU A C 1
ATOM 1388 O O . LEU A 1 172 ? 23.808 7.508 -13.467 1.00 79.19 172 LEU A O 1
ATOM 1392 N N . ASN A 1 173 ? 26.028 7.419 -13.678 1.00 79.81 173 ASN A N 1
ATOM 1393 C CA . ASN A 1 173 ? 26.247 7.166 -12.256 1.00 79.81 173 ASN A CA 1
ATOM 1394 C C . ASN A 1 173 ? 25.988 8.403 -11.387 1.00 79.81 173 ASN A C 1
ATOM 1396 O O . ASN A 1 173 ? 25.596 8.246 -10.233 1.00 79.81 173 ASN A O 1
ATOM 1400 N N . GLU A 1 174 ? 26.131 9.608 -11.940 1.00 81.62 174 GLU A N 1
ATOM 1401 C CA . GLU A 1 174 ? 25.875 10.863 -11.225 1.00 81.62 174 GLU A CA 1
ATOM 1402 C C . GLU A 1 174 ? 24.374 11.076 -10.998 1.00 81.62 174 GLU A C 1
ATOM 1404 O O . GLU A 1 174 ? 23.947 11.495 -9.922 1.00 81.62 174 GLU A O 1
ATOM 1409 N N . ILE A 1 175 ? 23.550 10.683 -11.973 1.00 77.38 175 ILE A N 1
ATOM 1410 C CA . ILE A 1 175 ? 22.090 10.796 -11.879 1.00 77.38 175 ILE A CA 1
ATOM 1411 C C . ILE A 1 175 ? 21.441 9.677 -11.048 1.00 77.38 175 ILE A C 1
ATOM 1413 O O . ILE A 1 175 ? 20.251 9.755 -10.739 1.00 77.38 175 ILE A O 1
ATOM 1417 N N . LYS A 1 176 ? 22.209 8.663 -10.615 1.00 72.69 176 LYS A N 1
ATOM 1418 C CA . LYS A 1 176 ? 21.706 7.518 -9.831 1.00 72.69 176 LYS A CA 1
ATOM 1419 C C . LYS A 1 176 ? 21.022 7.951 -8.531 1.00 72.69 176 LYS A C 1
ATOM 1421 O O . LYS A 1 176 ? 20.034 7.349 -8.125 1.00 72.69 176 LYS A O 1
ATOM 1426 N N . ASN A 1 177 ? 21.522 9.005 -7.886 1.00 71.56 177 ASN A N 1
ATOM 1427 C CA . ASN A 1 177 ? 20.894 9.547 -6.679 1.00 71.56 177 ASN A CA 1
ATOM 1428 C C . ASN A 1 177 ? 19.580 10.277 -6.988 1.00 71.56 177 ASN A C 1
ATOM 1430 O O . ASN A 1 177 ? 18.656 10.212 -6.182 1.00 71.56 177 ASN A O 1
ATOM 1434 N N . GLY A 1 178 ? 19.476 10.910 -8.161 1.00 69.81 178 GLY A N 1
ATOM 1435 C CA . GLY A 1 178 ? 18.246 11.548 -8.635 1.00 69.81 178 GLY A CA 1
ATOM 1436 C C . GLY A 1 178 ? 17.125 10.542 -8.896 1.00 69.81 178 GLY A C 1
ATOM 1437 O O . GLY A 1 178 ? 15.976 10.833 -8.593 1.00 69.81 178 GLY A O 1
ATOM 1438 N N . MET A 1 179 ? 17.461 9.322 -9.332 1.00 66.94 179 MET A N 1
ATOM 1439 C CA . MET A 1 179 ? 16.497 8.228 -9.534 1.00 66.94 179 MET A CA 1
ATOM 1440 C C . MET A 1 179 ? 15.799 7.765 -8.244 1.00 66.94 179 MET A C 1
ATOM 1442 O O . MET A 1 179 ? 14.786 7.075 -8.319 1.00 66.94 179 MET A O 1
ATOM 1446 N N . ARG A 1 180 ? 16.269 8.173 -7.053 1.00 62.88 180 ARG A N 1
ATOM 1447 C CA . ARG A 1 180 ? 15.534 7.950 -5.794 1.00 62.88 180 ARG A CA 1
ATOM 1448 C C . ARG A 1 180 ? 14.179 8.663 -5.768 1.00 62.88 180 ARG A C 1
ATOM 1450 O O . ARG A 1 180 ? 13.320 8.249 -4.997 1.00 62.88 180 ARG A O 1
ATOM 1457 N N . SER A 1 181 ? 13.957 9.675 -6.616 1.00 64.81 181 SER A N 1
ATOM 1458 C CA . SER A 1 181 ? 12.638 10.298 -6.799 1.00 64.81 181 SER A CA 1
ATOM 1459 C C . SER A 1 181 ? 11.560 9.285 -7.200 1.00 64.81 181 SER A C 1
ATOM 1461 O O . SER A 1 181 ? 10.406 9.461 -6.819 1.00 64.81 181 SER A O 1
ATOM 1463 N N . PHE A 1 182 ? 11.947 8.184 -7.855 1.00 66.69 182 PHE A N 1
ATOM 1464 C CA . PHE A 1 182 ? 11.058 7.074 -8.193 1.00 66.69 182 PHE A CA 1
ATOM 1465 C C . PHE A 1 182 ? 10.405 6.449 -6.956 1.00 66.69 182 PHE A C 1
ATOM 1467 O O . PHE A 1 182 ? 9.249 6.057 -7.004 1.00 66.69 182 PHE A O 1
ATOM 1474 N N . GLN A 1 183 ? 11.091 6.403 -5.808 1.00 66.19 183 GLN A N 1
ATOM 1475 C CA . GLN A 1 183 ? 10.493 5.923 -4.551 1.00 66.19 183 GLN A CA 1
ATOM 1476 C C . GLN A 1 183 ? 9.438 6.893 -3.995 1.00 66.19 183 GLN A C 1
ATOM 1478 O O . GLN A 1 183 ? 8.573 6.492 -3.223 1.00 66.19 183 GLN A O 1
ATOM 1483 N N . GLY A 1 184 ? 9.524 8.175 -4.357 1.00 60.91 184 GLY A N 1
ATOM 1484 C CA . GLY A 1 184 ? 8.552 9.196 -3.975 1.00 60.91 184 GLY A CA 1
ATOM 1485 C C . GLY A 1 184 ? 7.275 9.124 -4.810 1.00 60.91 184 GLY A C 1
ATOM 1486 O O . GLY A 1 184 ? 6.188 9.166 -4.243 1.00 60.91 184 GLY A O 1
ATOM 1487 N N . THR A 1 185 ? 7.404 8.964 -6.131 1.00 63.19 185 THR A N 1
ATOM 1488 C CA . THR A 1 185 ? 6.263 8.904 -7.066 1.00 63.19 185 THR A CA 1
ATOM 1489 C C . THR A 1 185 ? 5.435 7.641 -6.859 1.00 63.19 185 THR A C 1
ATOM 1491 O O . THR A 1 185 ? 4.228 7.701 -6.650 1.00 63.19 185 THR A O 1
ATOM 1494 N N . THR A 1 186 ? 6.110 6.501 -6.755 1.00 61.78 186 THR A N 1
ATOM 1495 C CA . THR A 1 186 ? 5.488 5.192 -6.520 1.00 61.78 186 THR A CA 1
ATOM 1496 C C . THR A 1 186 ? 4.718 5.102 -5.199 1.00 61.78 186 THR A C 1
ATOM 1498 O O . THR A 1 186 ? 3.710 4.406 -5.094 1.00 61.78 186 THR A O 1
ATOM 1501 N N . LYS A 1 187 ? 5.152 5.847 -4.174 1.00 58.22 187 LYS A N 1
ATOM 1502 C CA . LYS A 1 187 ? 4.445 5.954 -2.889 1.00 58.22 187 LYS A CA 1
ATOM 1503 C C . LYS A 1 187 ? 3.149 6.762 -2.985 1.00 58.22 187 LYS A C 1
ATOM 1505 O O . LYS A 1 187 ? 2.237 6.538 -2.192 1.00 58.22 187 LYS A O 1
ATOM 1510 N N . GLN A 1 188 ? 3.091 7.721 -3.904 1.00 48.66 188 GLN A N 1
ATOM 1511 C CA . GLN A 1 188 ? 1.962 8.631 -4.068 1.00 48.66 188 GLN A CA 1
ATOM 1512 C C . GLN A 1 188 ? 0.814 7.978 -4.855 1.00 48.66 188 GLN A C 1
ATOM 1514 O O . GLN A 1 188 ? -0.345 8.166 -4.492 1.00 48.66 188 GLN A O 1
ATOM 1519 N N . GLU A 1 189 ? 1.146 7.148 -5.847 1.00 47.72 189 GLU A N 1
ATOM 1520 C CA . GLU A 1 189 ? 0.201 6.419 -6.713 1.00 47.72 189 GLU A CA 1
ATOM 1521 C C . GLU A 1 189 ? -0.438 5.195 -6.024 1.00 47.72 189 GLU A C 1
ATOM 1523 O O . GLU A 1 189 ? -1.595 4.867 -6.260 1.00 47.72 189 GLU A O 1
ATOM 1528 N N . ALA A 1 190 ? 0.251 4.549 -5.074 1.00 42.00 190 ALA A N 1
ATOM 1529 C CA . ALA A 1 190 ? -0.261 3.367 -4.358 1.00 42.00 190 ALA A CA 1
ATOM 1530 C C . ALA A 1 190 ? -1.394 3.653 -3.349 1.00 42.00 190 ALA A C 1
ATOM 1532 O O . ALA A 1 190 ? -1.820 2.763 -2.610 1.00 42.00 190 ALA A O 1
ATOM 1533 N N . SER A 1 191 ? -1.844 4.901 -3.263 1.00 38.81 191 SER A N 1
ATOM 1534 C CA . SER A 1 191 ? -2.953 5.310 -2.424 1.00 38.81 191 SER A CA 1
ATOM 1535 C C . SER A 1 191 ? -4.068 5.706 -3.372 1.00 38.81 191 SER A C 1
ATOM 1537 O O . SER A 1 191 ? -4.055 6.824 -3.863 1.00 38.81 191 SER A O 1
ATOM 1539 N N . VAL A 1 192 ? -5.041 4.840 -3.612 1.00 45.69 192 VAL A N 1
ATOM 1540 C CA . VAL A 1 192 ? -6.366 5.198 -4.150 1.00 45.69 192 VAL A CA 1
ATOM 1541 C C . VAL A 1 192 ? -7.402 4.633 -3.170 1.00 45.69 192 VAL A C 1
ATOM 1543 O O . VAL A 1 192 ? -7.111 3.655 -2.484 1.00 45.69 192 VAL A O 1
ATOM 1546 N N . ARG A 1 193 ? -8.530 5.313 -2.948 1.00 43.12 193 ARG A N 1
ATOM 1547 C CA . ARG A 1 193 ? -9.359 5.161 -1.738 1.00 43.12 193 ARG A CA 1
ATOM 1548 C C . ARG A 1 193 ? -10.831 4.933 -2.104 1.00 43.12 193 ARG A C 1
ATOM 1550 O O . ARG A 1 193 ? -11.510 5.885 -2.451 1.00 43.12 193 ARG A O 1
ATOM 1557 N N . SER A 1 194 ? -11.351 3.711 -1.962 1.00 40.12 194 SER A N 1
ATOM 1558 C CA . SER A 1 194 ? -12.789 3.432 -2.176 1.00 40.12 194 SER A CA 1
ATOM 1559 C C . SER A 1 194 ? -13.558 3.200 -0.871 1.00 40.12 194 SER A C 1
ATOM 1561 O O . SER A 1 194 ? -13.034 2.558 0.038 1.00 40.12 194 SER A O 1
ATOM 1563 N N . PRO A 1 195 ? -14.805 3.676 -0.735 1.00 35.12 195 PRO A N 1
ATOM 1564 C CA . PRO A 1 195 ? -15.626 3.390 0.440 1.00 35.12 195 PRO A CA 1
ATOM 1565 C C . PRO A 1 195 ? -16.092 1.921 0.452 1.00 35.12 195 PRO A C 1
ATOM 1567 O O . PRO A 1 195 ? -16.657 1.431 -0.524 1.00 35.12 195 PRO A O 1
ATOM 1570 N N . ALA A 1 196 ? -15.893 1.206 1.567 1.00 44.62 196 ALA A N 1
ATOM 1571 C CA . ALA A 1 196 ? -16.486 -0.118 1.778 1.00 44.62 196 ALA A CA 1
ATOM 1572 C C . ALA A 1 196 ? -17.720 -0.029 2.683 1.00 44.62 196 ALA A C 1
ATOM 1574 O O . ALA A 1 196 ? -17.620 0.322 3.858 1.00 44.62 196 ALA A O 1
ATOM 1575 N N . GLN A 1 197 ? -18.881 -0.427 2.158 1.00 41.09 197 GLN A N 1
ATOM 1576 C CA . GLN A 1 197 ? -20.124 -0.502 2.923 1.00 41.09 197 GLN A CA 1
ATOM 1577 C C . GLN A 1 197 ? -20.323 -1.922 3.471 1.00 41.09 197 GLN A C 1
ATOM 1579 O O . GLN A 1 197 ? -20.473 -2.882 2.715 1.00 41.09 197 GLN A O 1
ATOM 1584 N N . ALA A 1 198 ? -20.283 -2.072 4.797 1.00 43.53 198 ALA A N 1
ATOM 1585 C CA . ALA A 1 198 ? -20.410 -3.364 5.470 1.00 43.53 198 ALA A CA 1
ATOM 1586 C C . ALA A 1 198 ? -21.811 -3.544 6.083 1.00 43.53 198 ALA A C 1
ATOM 1588 O O . ALA A 1 198 ? -22.157 -2.882 7.061 1.00 43.53 198 ALA A O 1
ATOM 1589 N N . ASP A 1 199 ? -22.595 -4.481 5.540 1.00 36.31 199 ASP A N 1
ATOM 1590 C CA . ASP A 1 199 ? -23.900 -4.882 6.081 1.00 36.31 199 ASP A CA 1
ATOM 1591 C C . ASP A 1 199 ? -23.755 -5.868 7.260 1.00 36.31 199 ASP A C 1
ATOM 1593 O O . ASP A 1 199 ? -23.088 -6.906 7.188 1.00 36.31 199 ASP A O 1
ATOM 1597 N N . SER A 1 200 ? -24.400 -5.546 8.380 1.00 50.22 200 SER A N 1
ATOM 1598 C CA . SER A 1 200 ? -24.082 -6.043 9.726 1.00 50.22 200 SER A CA 1
ATOM 1599 C C . SER A 1 200 ? -24.861 -7.293 10.174 1.00 50.22 200 SER A C 1
ATOM 1601 O O . SER A 1 200 ? -25.455 -7.310 11.253 1.00 50.22 200 SER A O 1
ATOM 1603 N N . ARG A 1 201 ? -24.854 -8.387 9.392 1.00 41.00 201 ARG A N 1
ATOM 1604 C CA . ARG A 1 201 ? -25.602 -9.616 9.770 1.00 41.00 201 ARG A CA 1
ATOM 1605 C C . ARG A 1 201 ? -24.866 -10.958 9.798 1.00 41.00 201 ARG A C 1
ATOM 1607 O O . ARG A 1 201 ? -25.509 -11.979 10.019 1.00 41.00 201 ARG A O 1
ATOM 1614 N N . ALA A 1 202 ? -23.541 -10.997 9.685 1.00 37.16 202 ALA A N 1
ATOM 1615 C CA . ALA A 1 202 ? -22.787 -12.234 9.909 1.00 37.16 202 ALA A CA 1
ATOM 1616 C C . ALA A 1 202 ? -21.411 -11.944 10.517 1.00 37.16 202 ALA A C 1
ATOM 1618 O O . ALA A 1 202 ? -20.686 -11.090 10.011 1.00 37.16 202 ALA A O 1
ATOM 1619 N N . PHE A 1 203 ? -21.025 -12.685 11.562 1.00 36.50 203 PHE A N 1
ATOM 1620 C CA . PHE A 1 203 ? -19.639 -12.726 12.037 1.00 36.50 203 PHE A CA 1
ATOM 1621 C C . PHE A 1 203 ? -18.781 -13.438 10.984 1.00 36.50 203 PHE A C 1
ATOM 1623 O O . PHE A 1 203 ? -18.516 -14.635 11.074 1.00 36.50 203 PHE A O 1
ATOM 1630 N N . ARG A 1 204 ? -18.391 -12.711 9.934 1.00 42.88 204 ARG A N 1
ATOM 1631 C CA . ARG A 1 204 ? -17.426 -13.186 8.943 1.00 42.88 204 ARG A CA 1
ATOM 1632 C C . ARG A 1 204 ? -16.026 -12.898 9.466 1.00 42.88 204 ARG A C 1
ATOM 1634 O O . ARG A 1 204 ? -15.712 -11.764 9.823 1.00 42.88 204 ARG A O 1
ATOM 1641 N N . ARG A 1 205 ? -15.176 -13.922 9.510 1.00 33.91 205 ARG A N 1
ATOM 1642 C CA . ARG A 1 205 ? -13.739 -13.732 9.710 1.00 33.91 205 ARG A CA 1
ATOM 1643 C C . ARG A 1 205 ? -13.152 -13.316 8.363 1.00 33.91 205 ARG A C 1
ATOM 1645 O O . ARG A 1 205 ? -12.969 -14.161 7.497 1.00 33.91 205 ARG A O 1
ATOM 1652 N N . CYS A 1 206 ? -12.928 -12.020 8.175 1.00 50.09 206 CYS A N 1
ATOM 1653 C CA . CYS A 1 206 ? -12.272 -11.491 6.983 1.00 50.09 206 CYS A CA 1
ATOM 1654 C C . CYS A 1 206 ? -10.766 -11.411 7.246 1.00 50.09 206 CYS A C 1
ATOM 1656 O O . CYS A 1 206 ? -10.337 -10.759 8.196 1.00 50.09 206 CYS A O 1
ATOM 1658 N N . VAL A 1 207 ? -9.979 -12.091 6.418 1.00 58.25 207 VAL A N 1
ATOM 1659 C CA . VAL A 1 207 ? -8.522 -11.953 6.354 1.00 58.25 207 VAL A CA 1
ATOM 1660 C C . VAL A 1 207 ? -8.214 -11.452 4.951 1.00 58.25 207 VAL A C 1
ATOM 1662 O O . VAL A 1 207 ? -8.850 -11.892 3.995 1.00 58.25 207 VAL A O 1
ATOM 1665 N N . PHE A 1 208 ? -7.305 -10.487 4.837 1.00 65.06 208 PHE A N 1
ATOM 1666 C CA . PHE A 1 208 ? -6.812 -10.068 3.531 1.00 65.06 208 PHE A CA 1
ATOM 1667 C C . PHE A 1 208 ? -6.101 -11.255 2.868 1.00 65.06 208 PHE A C 1
ATOM 1669 O O . PHE A 1 208 ? -5.228 -11.852 3.491 1.00 65.06 208 PHE A O 1
ATOM 1676 N N . ASP A 1 209 ? -6.507 -11.601 1.647 1.00 71.44 209 ASP A N 1
ATOM 1677 C CA . ASP A 1 209 ? -6.021 -12.790 0.936 1.00 71.44 209 ASP A CA 1
ATOM 1678 C C . ASP A 1 209 ? -5.150 -12.403 -0.264 1.00 71.44 209 ASP A C 1
ATOM 1680 O O . ASP A 1 209 ? -3.971 -12.738 -0.317 1.00 71.44 209 ASP A O 1
ATOM 1684 N N . GLN A 1 210 ? -5.709 -11.649 -1.216 1.00 72.56 210 GLN A N 1
ATOM 1685 C CA . GLN A 1 210 ? -5.015 -11.308 -2.456 1.00 72.56 210 GLN A CA 1
ATOM 1686 C C . GLN A 1 210 ? -5.548 -10.031 -3.111 1.00 72.56 210 GLN A C 1
ATOM 1688 O O . GLN A 1 210 ? -6.706 -9.648 -2.929 1.00 72.56 210 GLN A O 1
ATOM 1693 N N . TRP A 1 211 ? -4.691 -9.403 -3.917 1.00 76.12 211 TRP A N 1
ATOM 1694 C CA . TRP A 1 211 ? -5.064 -8.325 -4.830 1.00 76.12 211 TRP A CA 1
ATOM 1695 C C . TRP A 1 211 ? -5.717 -8.890 -6.095 1.00 76.12 211 TRP A C 1
ATOM 1697 O O . TRP A 1 211 ? -5.277 -9.911 -6.619 1.00 76.12 211 TRP A O 1
ATOM 1707 N N . GLN A 1 212 ? -6.734 -8.200 -6.612 1.00 78.00 212 GLN A N 1
ATOM 1708 C CA . GLN A 1 212 ? -7.401 -8.550 -7.865 1.00 78.00 212 GLN A CA 1
ATOM 1709 C C . GLN A 1 212 ? -7.442 -7.337 -8.797 1.00 78.00 212 GLN A C 1
ATOM 1711 O O . GLN A 1 212 ? -7.839 -6.246 -8.385 1.00 78.00 212 GLN A O 1
ATOM 1716 N N . ILE A 1 213 ? -7.052 -7.540 -10.058 1.00 78.25 213 ILE A N 1
ATOM 1717 C CA . ILE A 1 213 ? -7.113 -6.509 -11.098 1.00 78.25 213 ILE A CA 1
ATOM 1718 C C . ILE A 1 213 ? -8.576 -6.282 -11.485 1.00 78.25 213 ILE A C 1
ATOM 1720 O O . ILE A 1 213 ? -9.326 -7.228 -11.744 1.00 78.25 213 ILE A O 1
ATOM 1724 N N . LEU A 1 214 ? -8.990 -5.018 -11.536 1.00 78.88 214 LEU A N 1
ATOM 1725 C CA . LEU A 1 214 ? -10.300 -4.654 -12.056 1.00 78.88 214 LEU A CA 1
ATOM 1726 C C . LEU A 1 214 ? -10.277 -4.758 -13.587 1.00 78.88 214 LEU A C 1
ATOM 1728 O O . LEU A 1 214 ? -9.478 -4.108 -14.244 1.00 78.88 214 LEU A O 1
ATOM 1732 N N . LEU A 1 215 ? -11.181 -5.556 -14.161 1.00 68.19 215 LEU A N 1
ATOM 1733 C CA . LEU A 1 215 ? -11.193 -5.894 -15.596 1.00 68.19 215 LEU A CA 1
ATOM 1734 C C . LEU A 1 215 ? -11.565 -4.718 -16.529 1.00 68.19 215 LEU A C 1
ATOM 1736 O O . LEU A 1 215 ? -11.562 -4.868 -17.745 1.00 68.19 215 LEU A O 1
ATOM 1740 N N . ARG A 1 216 ? -11.971 -3.566 -15.985 1.00 74.50 216 ARG A N 1
ATOM 1741 C CA . ARG A 1 216 ? -12.454 -2.422 -16.772 1.00 74.50 216 ARG A CA 1
ATOM 1742 C C . ARG A 1 216 ? -11.418 -1.307 -16.798 1.00 74.50 216 ARG A C 1
ATOM 1744 O O . ARG A 1 216 ? -10.728 -1.084 -15.811 1.00 74.50 216 ARG A O 1
ATOM 1751 N N . ASP A 1 217 ? -11.393 -0.584 -17.910 1.00 74.00 217 ASP A N 1
ATOM 1752 C CA . ASP A 1 217 ? -10.536 0.580 -18.099 1.00 74.00 217 ASP A CA 1
ATOM 1753 C C . ASP A 1 217 ? -10.910 1.712 -17.113 1.00 74.00 217 ASP A C 1
ATOM 1755 O O . ASP A 1 217 ? -12.079 2.122 -17.082 1.00 74.00 217 ASP A O 1
ATOM 1759 N N . PRO A 1 218 ? -9.962 2.217 -16.299 1.00 71.38 218 PRO A N 1
ATOM 1760 C CA . PRO A 1 218 ? -10.191 3.349 -15.403 1.00 71.38 218 PRO A CA 1
ATOM 1761 C C . PRO A 1 218 ? -10.402 4.684 -16.131 1.00 71.38 218 PRO A C 1
ATOM 1763 O O . PRO A 1 218 ? -10.999 5.586 -15.547 1.00 71.38 218 PRO A O 1
ATOM 1766 N N . PHE A 1 219 ? -9.985 4.815 -17.397 1.00 71.44 219 PHE A N 1
ATOM 1767 C CA . PHE A 1 219 ? -10.172 6.040 -18.189 1.00 71.44 219 PHE A CA 1
ATOM 1768 C C . PHE A 1 219 ? -11.564 6.149 -18.838 1.00 71.44 219 PHE A C 1
ATOM 1770 O O . PHE A 1 219 ? -11.933 7.196 -19.381 1.00 71.44 219 PHE A O 1
ATOM 1777 N N . GLY A 1 220 ? -12.369 5.083 -18.793 1.00 68.88 220 GLY A N 1
ATOM 1778 C CA . GLY A 1 220 ? -13.729 5.088 -19.323 1.00 68.88 220 GLY A CA 1
ATOM 1779 C C . GLY A 1 220 ? -14.679 5.959 -18.491 1.00 68.88 220 GLY A C 1
ATOM 1780 O O . GLY A 1 220 ? -14.631 5.955 -17.269 1.00 68.88 220 GLY A O 1
ATOM 1781 N N . ARG A 1 221 ? -15.626 6.659 -19.134 1.00 63.53 221 ARG A N 1
ATOM 1782 C CA . ARG A 1 221 ? -16.645 7.469 -18.423 1.00 63.53 221 ARG A CA 1
ATOM 1783 C C . ARG A 1 221 ? -17.647 6.646 -17.604 1.00 63.53 221 ARG A C 1
ATOM 1785 O O . ARG A 1 221 ? -18.356 7.204 -16.775 1.00 63.53 221 ARG A O 1
ATOM 1792 N N . THR A 1 222 ? -17.755 5.343 -17.864 1.00 62.44 222 THR A N 1
ATOM 1793 C CA . THR A 1 222 ? -18.756 4.465 -17.243 1.00 62.44 222 THR A CA 1
ATOM 1794 C C . THR A 1 222 ? -18.134 3.122 -16.861 1.00 62.44 222 THR A C 1
ATOM 1796 O O . THR A 1 222 ? -18.116 2.176 -17.655 1.00 62.44 222 THR A O 1
ATOM 1799 N N . GLY A 1 223 ? -17.629 3.027 -15.633 1.00 70.19 223 GLY A N 1
ATOM 1800 C CA . GLY A 1 223 ? -17.139 1.786 -15.048 1.00 70.19 223 GLY A CA 1
ATOM 1801 C C . GLY A 1 223 ? -16.954 1.896 -13.536 1.00 70.19 223 GLY A C 1
ATOM 1802 O O . GLY A 1 223 ? -16.727 2.974 -12.999 1.00 70.19 223 GLY A O 1
ATOM 1803 N N . ASN A 1 224 ? -17.012 0.760 -12.841 1.00 74.12 224 ASN A N 1
ATOM 1804 C CA . ASN A 1 224 ? -16.703 0.708 -11.408 1.00 74.12 224 ASN A CA 1
ATOM 1805 C C . ASN A 1 224 ? -15.316 1.309 -11.069 1.00 74.12 224 ASN A C 1
ATOM 1807 O O . ASN A 1 224 ? -15.226 2.003 -10.062 1.00 74.12 224 ASN A O 1
ATOM 1811 N N . PRO A 1 225 ? -14.247 1.116 -11.878 1.00 72.81 225 PRO A N 1
ATOM 1812 C CA . PRO A 1 225 ? -12.933 1.694 -11.573 1.00 72.81 225 PRO A CA 1
ATOM 1813 C C . PRO A 1 225 ? -12.895 3.219 -11.712 1.00 72.81 225 PRO A C 1
ATOM 1815 O O . PRO A 1 225 ? -12.276 3.887 -10.892 1.00 72.81 225 PRO A O 1
ATOM 1818 N N . SER A 1 226 ? -13.585 3.776 -12.712 1.00 72.50 226 SER A N 1
ATOM 1819 C CA . SER A 1 226 ? -13.630 5.224 -12.938 1.00 72.50 226 SER A CA 1
ATOM 1820 C C . SER A 1 226 ? -14.432 5.940 -11.851 1.00 72.50 226 SER A C 1
ATOM 1822 O O . SER A 1 226 ? -14.056 7.027 -11.423 1.00 72.50 226 SER A O 1
ATOM 1824 N N . GLN A 1 227 ? -15.506 5.311 -11.356 1.00 75.19 227 GLN A N 1
ATOM 1825 C CA . GLN A 1 227 ? -16.268 5.819 -10.216 1.00 75.19 227 GLN A CA 1
ATOM 1826 C C . GLN A 1 227 ? -15.424 5.818 -8.933 1.00 75.19 227 GLN A C 1
ATOM 1828 O O . GLN A 1 227 ? -15.397 6.816 -8.221 1.00 75.19 227 GLN A O 1
ATOM 1833 N N . VAL A 1 228 ? -14.674 4.741 -8.676 1.00 75.31 228 VAL A N 1
ATOM 1834 C CA . VAL A 1 228 ? -13.745 4.666 -7.535 1.00 75.31 228 VAL A CA 1
ATOM 1835 C C . VAL A 1 228 ? -12.654 5.740 -7.617 1.00 75.31 228 VAL A C 1
ATOM 1837 O O . VAL A 1 228 ? -12.311 6.340 -6.596 1.00 75.31 228 VAL A O 1
ATOM 1840 N N . GLY A 1 229 ? -12.116 5.999 -8.813 1.00 72.94 229 GLY A N 1
ATOM 1841 C CA . GLY A 1 229 ? -11.156 7.081 -9.044 1.00 72.94 229 GLY A CA 1
ATOM 1842 C C . GLY A 1 229 ? -11.751 8.457 -8.739 1.00 72.94 229 GLY A C 1
ATOM 1843 O O . GLY A 1 229 ? -11.188 9.202 -7.943 1.00 72.94 229 GLY A O 1
ATOM 1844 N N . ALA A 1 230 ? -12.938 8.751 -9.278 1.00 73.56 230 ALA A N 1
ATOM 1845 C CA . ALA A 1 230 ? -13.626 10.023 -9.054 1.00 73.56 230 ALA A CA 1
ATOM 1846 C C . ALA A 1 230 ? -13.961 10.266 -7.569 1.00 73.56 230 ALA A C 1
ATOM 1848 O O . ALA A 1 230 ? -13.662 11.333 -7.038 1.00 73.56 230 ALA A O 1
ATOM 1849 N N . GLU A 1 231 ? -14.496 9.258 -6.870 1.00 72.75 231 GLU A N 1
ATOM 1850 C CA . GLU A 1 231 ? -14.774 9.331 -5.427 1.00 72.75 231 GLU A CA 1
ATOM 1851 C C . GLU A 1 231 ? -13.487 9.545 -4.606 1.00 72.75 231 GLU A C 1
ATOM 1853 O O . GLU A 1 231 ? -13.483 10.257 -3.599 1.00 72.75 231 GLU A O 1
ATOM 1858 N N . THR A 1 232 ? -12.366 8.958 -5.043 1.00 71.12 232 THR A N 1
ATOM 1859 C CA . THR A 1 232 ? -11.056 9.153 -4.404 1.00 71.12 232 THR A CA 1
ATOM 1860 C C . THR A 1 232 ? -10.554 10.587 -4.565 1.00 71.12 232 THR A C 1
ATOM 1862 O O . THR A 1 232 ? -10.033 11.162 -3.603 1.00 71.12 232 THR A O 1
ATOM 1865 N N . ASP A 1 233 ? -10.662 11.147 -5.769 1.00 71.94 233 ASP A N 1
ATOM 1866 C CA . ASP A 1 233 ? -10.183 12.494 -6.081 1.00 71.94 233 ASP A CA 1
ATOM 1867 C C . ASP A 1 233 ? -11.010 13.558 -5.356 1.00 71.94 233 ASP A C 1
ATOM 1869 O O . ASP A 1 233 ? -10.435 14.477 -4.764 1.00 71.94 233 ASP A O 1
ATOM 1873 N N . GLU A 1 234 ? -12.331 13.365 -5.273 1.00 77.25 234 GLU A N 1
ATOM 1874 C CA . GLU A 1 234 ? -13.233 14.209 -4.485 1.00 77.25 234 GLU A CA 1
ATOM 1875 C C . GLU A 1 234 ? -12.833 14.212 -3.000 1.00 77.25 234 GLU A C 1
ATOM 1877 O O . GLU A 1 234 ? -12.688 15.272 -2.386 1.00 77.25 234 GLU A O 1
ATOM 1882 N N . GLN A 1 235 ? -12.535 13.039 -2.426 1.00 70.44 235 GLN A N 1
ATOM 1883 C CA . GLN A 1 235 ? -12.057 12.929 -1.041 1.00 70.44 235 GLN A CA 1
ATOM 1884 C C . GLN A 1 235 ? -10.686 13.580 -0.804 1.00 70.44 235 GLN A C 1
ATOM 1886 O O . GLN A 1 235 ? -10.343 13.901 0.338 1.00 70.44 235 GLN A O 1
ATOM 1891 N N . ARG A 1 236 ? -9.875 13.749 -1.853 1.00 69.19 236 ARG A N 1
ATOM 1892 C CA . ARG A 1 236 ? -8.550 14.387 -1.785 1.00 69.19 236 ARG A CA 1
ATOM 1893 C C . ARG A 1 236 ? -8.574 15.871 -2.110 1.00 69.19 236 ARG A C 1
ATOM 1895 O O . ARG A 1 236 ? -7.574 16.541 -1.858 1.00 69.19 236 ARG A O 1
ATOM 1902 N N . GLY A 1 237 ? -9.676 16.371 -2.664 1.00 71.81 237 GLY A N 1
ATOM 1903 C CA . GLY A 1 237 ? -9.743 17.710 -3.239 1.00 71.81 237 GLY A CA 1
ATOM 1904 C C . GLY A 1 237 ? -8.844 17.873 -4.469 1.00 71.81 237 GLY A C 1
ATOM 1905 O O . GLY A 1 237 ? -8.338 18.970 -4.704 1.00 71.81 237 GLY A O 1
ATOM 1906 N N . LEU A 1 238 ? -8.591 16.790 -5.212 1.00 74.31 238 LEU A N 1
ATOM 1907 C CA . LEU A 1 238 ? -7.903 16.839 -6.504 1.00 74.31 238 LEU A CA 1
ATOM 1908 C C . LEU A 1 238 ? -8.914 17.149 -7.617 1.00 74.31 238 LEU A C 1
ATOM 1910 O O . LEU A 1 238 ? -10.119 16.987 -7.438 1.00 74.31 238 LEU A O 1
ATOM 1914 N N . ALA A 1 239 ? -8.427 17.656 -8.752 1.00 68.31 239 ALA A N 1
ATOM 1915 C CA . ALA A 1 239 ? -9.286 17.930 -9.900 1.00 68.31 239 ALA A CA 1
ATOM 1916 C C . ALA A 1 239 ? -9.922 16.626 -10.409 1.00 68.31 239 ALA A C 1
ATOM 1918 O O . ALA A 1 239 ? -9.226 15.622 -10.532 1.00 68.31 239 ALA A O 1
ATOM 1919 N N . GLU A 1 240 ? -11.224 16.652 -10.710 1.00 60.81 240 GLU A N 1
ATOM 1920 C CA . GLU A 1 240 ? -11.931 15.487 -11.248 1.00 60.81 240 GLU A CA 1
ATOM 1921 C C . GLU A 1 240 ? -11.349 15.080 -12.609 1.00 60.81 240 GLU A C 1
ATOM 1923 O O . GLU A 1 240 ? -11.423 15.834 -13.584 1.00 60.81 240 GLU A O 1
ATOM 1928 N N . GLY A 1 241 ? -10.815 13.860 -12.677 1.00 63.09 241 GLY A N 1
ATOM 1929 C CA . GLY A 1 241 ? -10.360 13.232 -13.912 1.00 63.09 241 GLY A CA 1
ATOM 1930 C C . GLY A 1 241 ? -8.885 12.850 -13.874 1.00 63.09 241 GLY A C 1
ATOM 1931 O O . GLY A 1 241 ? -8.013 13.665 -13.580 1.00 63.09 241 GLY A O 1
ATOM 1932 N N . ILE A 1 242 ? -8.607 11.597 -14.241 1.00 67.38 242 ILE A N 1
ATOM 1933 C CA . ILE A 1 242 ? -7.240 11.086 -14.359 1.00 67.38 242 ILE A CA 1
ATOM 1934 C C . ILE A 1 242 ? -6.531 11.870 -15.480 1.00 67.38 242 ILE A C 1
ATOM 1936 O O . ILE A 1 242 ? -7.064 11.922 -16.596 1.00 67.38 242 ILE A O 1
ATOM 1940 N N . PRO A 1 243 ? -5.357 12.483 -15.224 1.00 68.50 243 PRO A N 1
ATOM 1941 C CA . PRO A 1 243 ? -4.614 13.205 -16.249 1.00 68.50 243 PRO A CA 1
ATOM 1942 C C . PRO A 1 243 ? -4.277 12.272 -17.413 1.00 68.50 243 PRO A C 1
ATOM 1944 O O . PRO A 1 243 ? -3.847 11.132 -17.222 1.0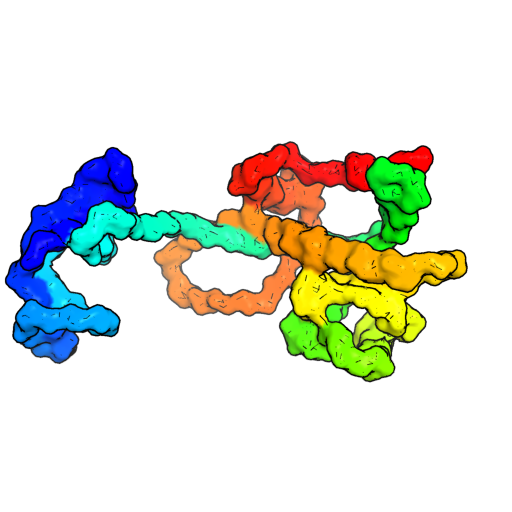0 68.5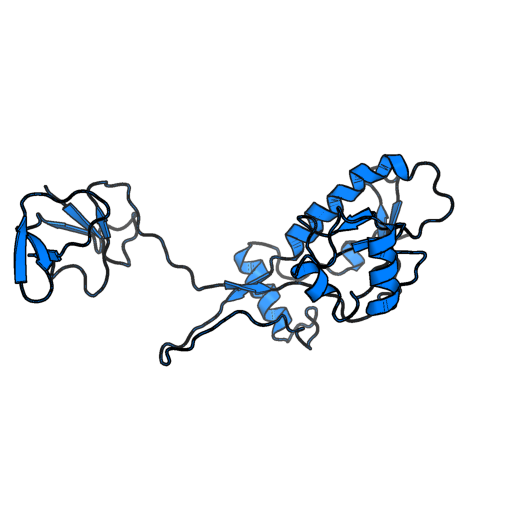0 243 PRO A O 1
ATOM 1947 N N . VAL A 1 244 ? -4.485 12.755 -18.638 1.00 66.69 244 VAL A N 1
ATOM 1948 C CA . VAL A 1 244 ? -4.221 11.959 -19.836 1.00 66.69 244 VAL A CA 1
ATOM 1949 C C . VAL A 1 244 ? -2.702 11.804 -19.978 1.00 66.69 244 VAL A C 1
ATOM 1951 O O . VAL A 1 244 ? -1.980 12.785 -19.788 1.00 66.69 244 VAL A O 1
ATOM 1954 N N . PRO A 1 245 ? -2.175 10.627 -20.372 1.00 65.56 245 PRO A N 1
ATOM 1955 C CA . PRO A 1 245 ? -0.732 10.431 -20.542 1.00 65.56 245 PRO A CA 1
ATOM 1956 C C . PRO A 1 245 ? -0.062 11.482 -21.441 1.00 65.56 245 PRO A C 1
ATOM 1958 O O . PRO A 1 245 ? 1.092 11.836 -21.231 1.00 65.56 245 PRO A O 1
ATOM 1961 N N . ALA A 1 246 ? -0.796 12.035 -22.411 1.00 64.94 246 ALA A N 1
ATOM 1962 C CA . ALA A 1 246 ? -0.321 13.090 -23.305 1.00 64.94 246 ALA A CA 1
ATOM 1963 C C . ALA A 1 246 ? 0.006 14.424 -22.604 1.00 64.94 246 ALA A C 1
ATOM 1965 O O . ALA A 1 246 ? 0.781 15.203 -23.154 1.00 64.94 246 ALA A O 1
ATOM 1966 N N . ASP A 1 247 ? -0.559 14.685 -21.423 1.00 66.81 247 ASP A N 1
ATOM 1967 C CA . ASP A 1 247 ? -0.319 15.913 -20.654 1.00 66.81 247 ASP A CA 1
ATOM 1968 C C . ASP A 1 247 ? 0.942 15.815 -19.781 1.00 66.81 247 ASP A C 1
ATOM 1970 O O . ASP A 1 247 ? 1.515 16.831 -19.390 1.00 66.81 247 ASP A O 1
ATOM 1974 N N . LEU A 1 248 ? 1.386 14.589 -19.484 1.00 69.12 248 LEU A N 1
ATOM 1975 C CA . LEU A 1 248 ? 2.589 14.305 -18.695 1.00 69.12 248 LEU A CA 1
ATOM 1976 C C . LEU A 1 248 ? 3.842 14.134 -19.561 1.00 69.12 248 LEU A C 1
ATOM 1978 O O . LEU A 1 248 ? 4.961 14.207 -19.050 1.00 69.12 248 LEU A O 1
ATOM 1982 N N . LEU A 1 249 ? 3.657 13.879 -20.855 1.00 73.25 249 LEU A N 1
ATOM 1983 C CA . LEU A 1 249 ? 4.738 13.646 -21.800 1.00 73.25 249 LEU A CA 1
ATOM 1984 C C . LEU A 1 249 ? 5.127 14.940 -22.508 1.00 73.25 249 LEU A C 1
ATOM 1986 O O . LEU A 1 249 ? 4.284 15.646 -23.066 1.00 73.25 249 LEU A O 1
ATOM 1990 N N . ASP A 1 250 ? 6.429 15.212 -22.552 1.00 71.19 250 ASP A N 1
ATOM 1991 C CA . ASP A 1 250 ? 6.935 16.285 -23.396 1.00 71.19 250 ASP A CA 1
ATOM 1992 C C . ASP A 1 250 ? 6.803 15.881 -24.868 1.00 71.19 250 ASP A C 1
ATOM 1994 O O . ASP A 1 250 ? 7.222 14.797 -25.285 1.00 71.19 250 ASP A O 1
ATOM 1998 N N . LYS A 1 251 ? 6.218 16.775 -25.671 1.00 64.81 251 LYS A N 1
ATOM 1999 C CA . LYS A 1 251 ? 6.186 16.620 -27.128 1.00 64.81 251 LYS A CA 1
ATOM 2000 C C . LYS A 1 251 ? 7.607 16.796 -27.667 1.00 64.81 251 LYS A C 1
ATOM 2002 O O . LYS A 1 251 ? 8.267 17.777 -27.322 1.00 64.81 251 LYS A O 1
ATOM 2007 N N . LEU A 1 252 ? 8.046 15.838 -28.487 1.00 57.75 252 LEU A N 1
ATOM 2008 C CA . LEU A 1 252 ? 9.300 15.904 -29.247 1.00 57.75 252 LEU A CA 1
ATOM 2009 C C . LEU A 1 252 ? 9.354 17.139 -30.155 1.00 57.75 252 LEU A C 1
ATOM 2011 O O . LEU A 1 252 ? 8.300 17.489 -30.737 1.00 57.75 252 LEU A O 1
#